Protein AF-0000000083251719 (afdb_homodimer)

Foldseek 3Di:
DQAFQDPDPLVVQLVVLVVPPDDPVLSVLSNLLSVLSVVCRVVVDDDPSSLVSLLVQLPDPDPVSLQVSLLVLLSCLVRDVVSLVSLVVQCPDPDVSSVLSSLVSCLSPHDPVRNVVSLLVQCPPPDLSSVLSSLVSCQSVLPPVCLVVLVVSLVPDDDVSSNVSSCVSNVCRPVPDPD/DQAFQDPDPLVVQLVVLVVPPDDPVLSVLSNLLSVLSVVCRVVVDDDPSSLVSLLVQLPDPDPVSLQVSLLVLLSCLVRDVVSLVSLVVQCPDPDVSSVLSSLVSCLSPHDPVRNVVSLLVQCPPPDLSSVLSSLVSCQSVLPPVCLVVLVVSLVPDDDVSSNVSSCVSNVCRPVPDPD

Solvent-accessible surface area (backbone atoms only — not comparable to full-atom values): 19495 Å² total; per-residue (Å²): 130,78,49,12,42,67,87,69,57,63,67,60,53,48,52,52,42,60,72,73,38,81,53,65,71,60,34,50,45,52,48,48,39,52,53,27,52,53,49,27,31,74,64,64,48,85,50,71,78,54,45,44,45,38,58,55,30,40,64,54,90,48,64,70,51,27,52,52,29,27,41,52,43,16,58,39,28,70,77,30,69,70,42,45,47,50,55,67,50,38,63,64,42,92,46,60,66,32,27,36,45,54,54,58,25,47,72,49,57,34,38,77,84,47,52,64,56,51,41,59,58,33,59,72,43,91,43,62,68,37,28,26,40,37,27,51,48,35,48,60,65,63,41,68,85,48,50,67,56,50,58,58,48,54,76,73,56,79,54,64,68,36,46,50,34,41,48,52,31,63,74,49,59,74,68,85,59,86,128,130,80,48,13,43,70,89,70,57,64,67,60,55,49,51,51,42,61,72,74,37,80,52,65,70,59,34,50,46,52,50,48,40,53,51,27,52,53,49,28,32,73,65,65,48,85,50,69,78,54,46,43,44,38,59,55,31,41,65,54,91,46,64,71,52,28,51,53,28,25,41,51,42,17,59,41,28,72,78,31,69,70,41,45,48,49,54,68,50,38,62,65,43,91,45,61,66,33,26,35,45,54,55,59,25,46,71,50,58,34,38,75,82,48,51,63,55,52,40,60,59,33,59,72,44,90,44,62,68,37,28,25,42,36,29,50,50,36,49,60,67,61,41,68,85,48,49,65,54,49,58,57,47,54,76,72,56,79,53,63,68,37,45,51,33,42,47,52,29,64,76,48,59,75,70,85,58,86,129

pLDDT: mean 93.52, std 11.94, range [24.97, 98.81]

Sequence (358 aa):
MKKPIFMFSKDKEYASVDYMVTDPTQRELCYRMIDSIIEINAQNYLSDALLEPFITAMKTNYKYVVDVAGGRLAQLTYHYPEAKQVFFNLIHDSNSKVRFNILTALIDKPHEDVIPCLLKAALKDKSVKVRSKVADITFRLSRADMIPILEDHLKTENNPKVVESIRFTIENFGRFTYEMKKPIFMFSKDKEYASVDYMVTDPTQRELCYRMIDSIIEINAQNYLSDALLEPFITAMKTNYKYVVDVAGGRLAQLTYHYPEAKQVFFNLIHDSNSKVRFNILTALIDKPHEDVIPCLLKAALKDKSVKVRSKVADITFRLSRADMIPILEDHLKTENNPKVVESIRFTIENFGRFTYE

Organism: NCBI:txid582686

Secondary structure (DSSP, 8-state):
----S----HHHHHHHHHHH--SHHHHHHHHHHHHHHHHHHHHT---HHHHHHHHHHTTSS-HHHHHHHHHHHHHHTTT-HHHHHHHHHHTT-S-HHHHHHHHHGGGG---TTTHHHHHHHHTT-S-HHHHHHHHHHHHHTT-GGGHHHHHHHHTT---HHHHHHHHHHHHHTTTT---/----S----HHHHHHHHHHH--SHHHHHHHHHHHHHHHHHHHHT---HHHHHHHHHHTTSS-HHHHHHHHHHHHHHTTT-HHHHHHHHHHTT-S-HHHHHHHHHGGGG---TTTHHHHHHHHTT-S-HHHHHHHHHHHHHTT-GGGHHHHHHHHTT---HHHHHHHHHHHHHTTTT---

Structure (mmCIF, N/CA/C/O backbone):
data_AF-0000000083251719-model_v1
#
loop_
_entity.id
_entity.type
_entity.pdbx_description
1 polymer 'HEAT repeat protein'
#
loop_
_atom_site.group_PDB
_atom_site.id
_atom_site.type_symbol
_atom_site.label_atom_id
_atom_site.label_alt_id
_atom_site.label_comp_id
_atom_site.label_asym_id
_atom_site.label_entity_id
_atom_site.label_seq_id
_atom_site.pdbx_PDB_ins_code
_atom_site.Cartn_x
_atom_site.Cartn_y
_atom_site.Cartn_z
_atom_site.occupancy
_atom_site.B_iso_or_equiv
_atom_site.auth_seq_id
_atom_site.auth_comp_id
_atom_site.auth_asym_id
_atom_site.auth_atom_id
_atom_site.pdbx_PDB_model_num
ATOM 1 N N . MET A 1 1 ? -6.57 22.391 18.844 1 24.97 1 MET A N 1
ATOM 2 C CA . MET A 1 1 ? -7.164 22.625 17.531 1 24.97 1 MET A CA 1
ATOM 3 C C . MET A 1 1 ? -6.711 21.562 16.531 1 24.97 1 MET A C 1
ATOM 5 O O . MET A 1 1 ? -5.512 21.344 16.344 1 24.97 1 MET A O 1
ATOM 9 N N . LYS A 1 2 ? -7.5 20.609 16.312 1 32.97 2 LYS A N 1
ATOM 10 C CA . LYS A 1 2 ? -7.258 19.328 15.664 1 32.97 2 LYS A CA 1
ATOM 11 C C . LYS A 1 2 ? -6.812 19.516 14.219 1 32.97 2 LYS A C 1
ATOM 13 O O . LYS A 1 2 ? -7.52 20.141 13.422 1 32.97 2 LYS A O 1
ATOM 18 N N . LYS A 1 3 ? -5.461 19.672 13.867 1 36.34 3 LYS A N 1
ATOM 19 C CA . LYS A 1 3 ? -4.609 20.062 12.742 1 36.34 3 LYS A CA 1
ATOM 20 C C . LYS A 1 3 ? -4.926 19.219 11.508 1 36.34 3 LYS A C 1
ATOM 22 O O . LYS A 1 3 ? -5.195 18.031 11.609 1 36.34 3 LYS A O 1
ATOM 27 N N . PRO A 1 4 ? -5.062 19.734 10.266 1 40.66 4 PRO A N 1
ATOM 28 C CA . PRO A 1 4 ? -5.758 19.172 9.109 1 40.66 4 PRO A CA 1
ATOM 29 C C . PRO A 1 4 ? -5.098 17.891 8.586 1 40.66 4 PRO A C 1
ATOM 31 O O . PRO A 1 4 ? -3.867 17.781 8.594 1 40.66 4 PRO A O 1
ATOM 34 N N . ILE A 1 5 ? -5.617 16.734 8.523 1 42.66 5 ILE A N 1
ATOM 35 C CA . ILE A 1 5 ? -5.242 15.398 8.078 1 42.66 5 ILE A CA 1
ATOM 36 C C . ILE A 1 5 ? -4.562 15.477 6.715 1 42.66 5 ILE A C 1
ATOM 38 O O . ILE A 1 5 ? -3.506 14.875 6.504 1 42.66 5 ILE A O 1
ATOM 42 N N . PHE A 1 6 ? -5.379 15.797 5.527 1 49.81 6 PHE A N 1
ATOM 43 C CA . PHE A 1 6 ? -5.055 15.734 4.109 1 49.81 6 PHE A CA 1
ATOM 44 C C . PHE A 1 6 ? -5.172 17.109 3.465 1 49.81 6 PHE A C 1
ATOM 46 O O . PHE A 1 6 ? -6.113 17.859 3.74 1 49.81 6 PHE A O 1
ATOM 53 N N . MET A 1 7 ? -3.941 17.812 3.246 1 53.12 7 MET A N 1
ATOM 54 C CA . MET A 1 7 ? -4.156 19.016 2.441 1 53.12 7 MET A CA 1
ATOM 55 C C . MET A 1 7 ? -4.684 18.656 1.056 1 53.12 7 MET A C 1
ATOM 57 O O . MET A 1 7 ? -4.066 17.859 0.34 1 53.12 7 MET A O 1
ATOM 61 N N . PHE A 1 8 ? -6.031 18.688 1.011 1 62.22 8 PHE A N 1
ATOM 62 C CA . PHE A 1 8 ? -6.824 18.344 -0.167 1 62.22 8 PHE A CA 1
ATOM 63 C C . PHE A 1 8 ? -7.191 19.594 -0.953 1 62.22 8 PHE A C 1
ATOM 65 O O . PHE A 1 8 ? -7.719 20.562 -0.389 1 62.22 8 PHE A O 1
ATOM 72 N N . SER A 1 9 ? -6.309 19.844 -2.104 1 76.5 9 SER A N 1
ATOM 73 C CA . SER A 1 9 ? -6.891 20.828 -3.016 1 76.5 9 SER A CA 1
ATOM 74 C C . SER A 1 9 ? -8.133 20.266 -3.701 1 76.5 9 SER A C 1
ATOM 76 O O . SER A 1 9 ? -8.039 19.391 -4.551 1 76.5 9 SER A O 1
ATOM 78 N N . LYS A 1 10 ? -9.289 20.844 -3.307 1 88.44 10 LYS A N 1
ATOM 79 C CA . LYS A 1 10 ? -10.555 20.359 -3.855 1 88.44 10 LYS A CA 1
ATOM 80 C C . LYS A 1 10 ? -10.555 20.438 -5.379 1 88.44 10 LYS A C 1
ATOM 82 O O . LYS A 1 10 ? -10.93 19.469 -6.055 1 88.44 10 LYS A O 1
ATOM 87 N N . ASP A 1 11 ? -10.031 21.547 -5.871 1 89.88 11 ASP A N 1
ATOM 88 C CA . ASP A 1 11 ? -10.055 21.766 -7.312 1 89.88 11 ASP A CA 1
ATOM 89 C C . ASP A 1 11 ? -9.172 20.75 -8.039 1 89.88 11 ASP A C 1
ATOM 91 O O . ASP A 1 11 ? -9.57 20.219 -9.086 1 89.88 11 ASP A O 1
ATOM 95 N N . LYS A 1 12 ? -8.086 20.5 -7.473 1 84.25 12 LYS A N 1
ATOM 96 C CA . LYS A 1 12 ? -7.184 19.531 -8.102 1 84.25 12 LYS A CA 1
ATOM 97 C C . LYS A 1 12 ? -7.781 18.125 -8.078 1 84.25 12 LYS A C 1
ATOM 99 O O . LYS A 1 12 ? -7.684 17.391 -9.062 1 84.25 12 LYS A O 1
ATOM 104 N N . GLU A 1 13 ? -8.375 17.75 -6.992 1 88.81 13 GLU A N 1
ATOM 105 C CA . GLU A 1 13 ? -8.977 16.422 -6.859 1 88.81 13 GLU A CA 1
ATOM 106 C C . GLU A 1 13 ? -10.164 16.266 -7.805 1 88.81 13 GLU A C 1
ATOM 108 O O . GLU A 1 13 ? -10.32 15.227 -8.445 1 88.81 13 GLU A O 1
ATOM 113 N N . TYR A 1 14 ? -10.938 17.328 -7.895 1 92.81 14 TYR A N 1
ATOM 114 C CA . TYR A 1 14 ? -12.07 17.281 -8.805 1 92.81 14 TYR A CA 1
ATOM 115 C C . TYR A 1 14 ? -11.609 17.141 -10.25 1 92.81 14 TYR A C 1
ATOM 117 O O . TYR A 1 14 ? -12.195 16.375 -11.023 1 92.81 14 TYR A O 1
ATOM 125 N N . ALA A 1 15 ? -10.594 17.875 -10.586 1 91.31 15 ALA A N 1
ATOM 126 C CA . ALA A 1 15 ? -10.062 17.812 -11.945 1 91.31 15 ALA A CA 1
ATOM 127 C C . ALA A 1 15 ? -9.602 16.406 -12.289 1 91.31 15 ALA A C 1
ATOM 129 O O . ALA A 1 15 ? -9.828 15.922 -13.398 1 91.31 15 ALA A O 1
ATOM 130 N N . SER A 1 16 ? -8.945 15.797 -11.328 1 89.06 16 SER A N 1
ATOM 131 C CA . SER A 1 16 ? -8.492 14.422 -11.531 1 89.06 16 SER A CA 1
ATOM 132 C C . SER A 1 16 ? -9.672 13.484 -11.758 1 89.06 16 SER A C 1
ATOM 134 O O . SER A 1 16 ? -9.633 12.633 -12.648 1 89.06 16 SER A O 1
ATOM 136 N N . VAL A 1 17 ? -10.695 13.648 -11.008 1 94.44 17 VAL A N 1
ATOM 137 C CA . VAL A 1 17 ? -11.883 12.812 -11.125 1 94.44 17 VAL A CA 1
ATOM 138 C C . VAL A 1 17 ? -12.547 13.039 -12.484 1 94.44 17 VAL A C 1
ATOM 140 O O . VAL A 1 17 ? -12.938 12.078 -13.156 1 94.44 17 VAL A O 1
ATOM 143 N N . ASP A 1 18 ? -12.586 14.312 -12.891 1 94.94 18 ASP A N 1
ATOM 144 C CA . ASP A 1 18 ? -13.172 14.633 -14.195 1 94.94 18 ASP A CA 1
ATOM 145 C C . ASP A 1 18 ? -12.43 13.93 -15.32 1 94.94 18 ASP A C 1
ATOM 147 O O . ASP A 1 18 ? -13.039 13.516 -16.312 1 94.94 18 ASP A O 1
ATOM 151 N N . TYR A 1 19 ? -11.227 13.828 -15.109 1 92.75 19 TYR A N 1
ATOM 152 C CA . TYR A 1 19 ? -10.383 13.211 -16.125 1 92.75 19 TYR A CA 1
ATOM 153 C C . TYR A 1 19 ? -10.547 11.695 -16.125 1 92.75 19 TYR A C 1
ATOM 155 O O . TYR A 1 19 ? -10.664 11.078 -17.188 1 92.75 19 TYR A O 1
ATOM 163 N N . MET A 1 20 ? -10.672 11.07 -14.953 1 92.94 20 MET A N 1
ATOM 164 C CA . MET A 1 20 ? -10.57 9.617 -14.82 1 92.94 20 MET A CA 1
ATOM 165 C C . MET A 1 20 ? -11.945 8.969 -14.922 1 92.94 20 MET A C 1
ATOM 167 O O . MET A 1 20 ? -12.055 7.805 -15.312 1 92.94 20 MET A O 1
ATOM 171 N N . VAL A 1 21 ? -12.953 9.695 -14.5 1 96.25 21 VAL A N 1
ATOM 172 C CA . VAL A 1 21 ? -14.266 9.07 -14.352 1 96.25 21 VAL A CA 1
ATOM 173 C C . VAL A 1 21 ? -15.242 9.672 -15.352 1 96.25 21 VAL A C 1
ATOM 175 O O . VAL A 1 21 ? -15.648 10.828 -15.219 1 96.25 21 VAL A O 1
ATOM 178 N N . THR A 1 22 ? -15.695 8.875 -16.281 1 95.62 22 THR A N 1
ATOM 179 C CA . THR A 1 22 ? -16.562 9.367 -17.344 1 95.62 22 THR A CA 1
ATOM 180 C C . THR A 1 22 ? -18.031 9.156 -16.984 1 95.62 22 THR A C 1
ATOM 182 O O . THR A 1 22 ? -18.891 9.922 -17.422 1 95.62 22 THR A O 1
ATOM 185 N N . ASP A 1 23 ? -18.359 8.133 -16.219 1 97.38 23 ASP A N 1
ATOM 186 C CA . ASP A 1 23 ? -19.734 7.891 -15.773 1 97.38 23 ASP A CA 1
ATOM 187 C C . ASP A 1 23 ? -20.203 8.969 -14.789 1 97.38 23 ASP A C 1
ATOM 189 O O . ASP A 1 23 ? -19.562 9.18 -13.75 1 97.38 23 ASP A O 1
ATOM 193 N N . PRO A 1 24 ? -21.234 9.672 -15.141 1 97 24 PRO A N 1
ATOM 194 C CA . PRO A 1 24 ? -21.641 10.82 -14.32 1 97 24 PRO A CA 1
ATOM 195 C C . PRO A 1 24 ? -22.031 10.43 -12.898 1 97 24 PRO A C 1
ATOM 197 O O . PRO A 1 24 ? -21.781 11.18 -11.953 1 97 24 PRO A O 1
ATOM 200 N N . THR A 1 25 ? -22.672 9.297 -12.773 1 98 25 THR A N 1
ATOM 201 C CA . THR A 1 25 ? -23.062 8.836 -11.445 1 98 25 THR A CA 1
ATOM 202 C C . THR A 1 25 ? -21.828 8.547 -10.586 1 98 25 THR A C 1
ATOM 204 O O . THR A 1 25 ? -21.766 8.945 -9.422 1 98 25 THR A O 1
ATOM 207 N N . GLN A 1 26 ? -20.875 7.871 -11.164 1 98.12 26 GLN A N 1
ATOM 208 C CA . GLN A 1 26 ? -19.641 7.555 -10.453 1 98.12 26 GLN A CA 1
ATOM 209 C C . GLN A 1 26 ? -18.828 8.82 -10.172 1 98.12 26 GLN A C 1
ATOM 211 O O . GLN A 1 26 ? -18.188 8.93 -9.117 1 98.12 26 GLN A O 1
ATOM 216 N N . ARG A 1 27 ? -18.875 9.703 -11.086 1 97.81 27 ARG A N 1
ATOM 217 C CA . ARG A 1 27 ? -18.188 10.969 -10.891 1 97.81 27 ARG A CA 1
ATOM 218 C C . ARG A 1 27 ? -18.734 11.734 -9.695 1 97.81 27 ARG A C 1
ATOM 220 O O . ARG A 1 27 ? -17.984 12.227 -8.859 1 97.81 27 ARG A O 1
ATOM 227 N N . GLU A 1 28 ? -19.984 11.797 -9.664 1 98.19 28 GLU A N 1
ATOM 228 C CA . GLU A 1 28 ? -20.641 12.469 -8.531 1 98.19 28 GLU A CA 1
ATOM 229 C C . GLU A 1 28 ? -20.266 11.789 -7.211 1 98.19 28 GLU A C 1
ATOM 231 O O . GLU A 1 28 ? -20.031 12.469 -6.207 1 98.19 28 GLU A O 1
ATOM 236 N N . LEU A 1 29 ? -20.266 10.5 -7.242 1 98.44 29 LEU A N 1
ATOM 237 C CA . LEU A 1 29 ? -19.891 9.758 -6.051 1 98.44 29 LEU A CA 1
ATOM 238 C C . LEU A 1 29 ? -18.469 10.109 -5.621 1 98.44 29 LEU A C 1
ATOM 240 O O . LEU A 1 29 ? -18.203 10.305 -4.434 1 98.44 29 LEU A O 1
ATOM 244 N N . CYS A 1 30 ? -17.578 10.258 -6.535 1 98.06 30 CYS A N 1
ATOM 245 C CA . CYS A 1 30 ? -16.219 10.656 -6.234 1 98.06 30 CYS A CA 1
ATOM 246 C C . CYS A 1 30 ? -16.172 12.062 -5.641 1 98.06 30 CYS A C 1
ATOM 248 O O . CYS A 1 30 ? -15.43 12.312 -4.688 1 98.06 30 CYS A O 1
ATOM 250 N N . TYR A 1 31 ? -17.016 12.906 -6.184 1 97.44 31 TYR A N 1
ATOM 251 C CA . TYR A 1 31 ? -17.078 14.25 -5.629 1 97.44 31 TYR A CA 1
ATOM 252 C C . TYR A 1 31 ? -17.547 14.219 -4.176 1 97.44 31 TYR A C 1
ATOM 254 O O . TYR A 1 31 ? -16.969 14.906 -3.32 1 97.44 31 TYR A O 1
ATOM 262 N N . ARG A 1 32 ? -18.484 13.438 -3.943 1 98 32 ARG A N 1
ATOM 263 C CA . ARG A 1 32 ? -19.016 13.336 -2.584 1 98 32 ARG A CA 1
ATOM 264 C C . ARG A 1 32 ? -17.938 12.82 -1.627 1 98 32 ARG A C 1
ATOM 266 O O . ARG A 1 32 ? -17.859 13.258 -0.477 1 98 32 ARG A O 1
ATOM 273 N N . MET A 1 33 ? -17.141 11.898 -2.025 1 97.5 33 MET A N 1
ATOM 274 C CA . MET A 1 33 ? -16.047 11.398 -1.192 1 97.5 33 MET A CA 1
ATOM 275 C C . MET A 1 33 ? -15.031 12.5 -0.903 1 97.5 33 MET A C 1
ATOM 277 O O . MET A 1 33 ? -14.578 12.648 0.234 1 97.5 33 MET A O 1
ATOM 281 N N . ILE A 1 34 ? -14.695 13.266 -1.952 1 95.19 34 ILE A N 1
ATOM 282 C CA . ILE A 1 34 ? -13.742 14.359 -1.797 1 95.19 34 ILE A CA 1
ATOM 283 C C . ILE A 1 34 ? -14.289 15.383 -0.804 1 95.19 34 ILE A C 1
ATOM 285 O O . ILE A 1 34 ? -13.594 15.797 0.121 1 95.19 34 ILE A O 1
ATOM 289 N N . ASP A 1 35 ? -15.539 15.734 -0.984 1 96.12 35 ASP A N 1
ATOM 290 C CA . ASP A 1 35 ? -16.156 16.703 -0.087 1 96.12 35 ASP A CA 1
ATOM 291 C C . ASP A 1 35 ? -16.203 16.172 1.345 1 96.12 35 ASP A C 1
ATOM 293 O O . ASP A 1 35 ? -16.016 16.922 2.299 1 96.12 35 ASP A O 1
ATOM 297 N N . SER A 1 36 ? -16.5 14.906 1.448 1 95.75 36 SER A N 1
ATOM 298 C CA . SER A 1 36 ? -16.531 14.297 2.773 1 95.75 36 SER A CA 1
ATOM 299 C C . SER A 1 36 ? -15.172 14.414 3.459 1 95.75 36 SER A C 1
ATOM 301 O O . SER A 1 36 ? -15.094 14.766 4.637 1 95.75 36 SER A O 1
ATOM 303 N N . ILE A 1 37 ? -14.109 14.125 2.734 1 93.69 37 ILE A N 1
ATOM 304 C CA . ILE A 1 37 ? -12.766 14.188 3.312 1 93.69 37 ILE A CA 1
ATOM 305 C C . ILE A 1 37 ? -12.461 15.617 3.764 1 93.69 37 ILE A C 1
ATOM 307 O O . ILE A 1 37 ? -11.898 15.82 4.84 1 93.69 37 ILE A O 1
ATOM 311 N N . ILE A 1 38 ? -12.844 16.562 2.959 1 90.56 38 ILE A N 1
ATOM 312 C CA . ILE A 1 38 ? -12.609 17.969 3.285 1 90.56 38 ILE A CA 1
ATOM 313 C C . ILE A 1 38 ? -13.344 18.328 4.574 1 90.56 38 ILE A C 1
ATOM 315 O O . ILE A 1 38 ? -12.773 18.953 5.469 1 90.56 38 ILE A O 1
ATOM 319 N N . GLU A 1 39 ? -14.547 17.906 4.648 1 92.62 39 GLU A N 1
ATOM 320 C CA . GLU A 1 39 ? -15.352 18.203 5.836 1 92.62 39 GLU A CA 1
ATOM 321 C C . GLU A 1 39 ? -14.789 17.484 7.062 1 92.62 39 GLU A C 1
ATOM 323 O O . GLU A 1 39 ? -14.742 18.062 8.148 1 92.62 39 GLU A O 1
ATOM 328 N N . ILE A 1 40 ? -14.406 16.25 6.969 1 91.5 40 ILE A N 1
ATOM 329 C CA . ILE A 1 40 ? -13.82 15.484 8.062 1 91.5 40 ILE A CA 1
ATOM 330 C C . ILE A 1 40 ? -12.578 16.203 8.586 1 91.5 40 ILE A C 1
ATOM 332 O O . ILE A 1 40 ? -12.398 16.344 9.805 1 91.5 40 ILE A O 1
ATOM 336 N N . ASN A 1 41 ? -11.789 16.656 7.66 1 84.62 41 ASN A N 1
ATOM 337 C CA . ASN A 1 41 ? -10.57 17.375 8.039 1 84.62 41 ASN A CA 1
ATOM 338 C C . ASN A 1 41 ? -10.891 18.688 8.75 1 84.62 41 ASN A C 1
ATOM 340 O O . ASN A 1 41 ? -10.227 19.062 9.719 1 84.62 41 ASN A O 1
ATOM 344 N N . ALA A 1 42 ? -11.844 19.359 8.203 1 84.38 42 ALA A N 1
ATOM 345 C CA . ALA A 1 42 ? -12.219 20.656 8.758 1 84.38 42 ALA A CA 1
ATOM 346 C C . ALA A 1 42 ? -12.789 20.516 10.164 1 84.38 42 ALA A C 1
ATOM 348 O O . ALA A 1 42 ? -12.492 21.328 11.047 1 84.38 42 ALA A O 1
ATOM 349 N N . GLN A 1 43 ? -13.492 19.469 10.406 1 86.81 43 GLN A N 1
ATOM 350 C CA . GLN A 1 43 ? -14.219 19.344 11.664 1 86.81 43 GLN A CA 1
ATOM 351 C C . GLN A 1 43 ? -13.492 18.391 12.617 1 86.81 43 GLN A C 1
ATOM 353 O O . GLN A 1 43 ? -13.828 18.328 13.805 1 86.81 43 GLN A O 1
ATOM 358 N N . ASN A 1 44 ? -12.594 17.656 12.055 1 84.31 44 ASN A N 1
ATOM 359 C CA . ASN A 1 44 ? -11.914 16.625 12.828 1 84.31 44 ASN A CA 1
ATOM 360 C C . ASN A 1 44 ? -12.906 15.656 13.469 1 84.31 44 ASN A C 1
ATOM 362 O O . ASN A 1 44 ? -12.82 15.375 14.664 1 84.31 44 ASN A O 1
ATOM 366 N N . TYR A 1 45 ? -13.773 15.375 12.672 1 88.94 45 TYR A N 1
ATOM 367 C CA . TYR A 1 45 ? -14.844 14.484 13.094 1 88.94 45 TYR A CA 1
ATOM 368 C C . TYR A 1 45 ? -15.352 13.641 11.93 1 88.94 45 TYR A C 1
ATOM 370 O O . TYR A 1 45 ? -15.43 14.125 10.797 1 88.94 45 TYR A O 1
ATOM 378 N N . LEU A 1 46 ? -15.656 12.375 12.227 1 94.81 46 LEU A N 1
ATOM 379 C CA . LEU A 1 46 ? -16.172 11.469 11.211 1 94.81 46 LEU A CA 1
ATOM 380 C C . LEU A 1 46 ? -17.562 10.953 11.602 1 94.81 46 LEU A C 1
ATOM 382 O O . LEU A 1 46 ? -17.688 10.141 12.516 1 94.81 46 LEU A O 1
ATOM 386 N N . SER A 1 47 ? -18.547 11.461 10.938 1 96.12 47 SER A N 1
ATOM 387 C CA . SER A 1 47 ? -19.922 11.023 11.156 1 96.12 47 SER A CA 1
ATOM 388 C C . SER A 1 47 ? -20.328 9.945 10.156 1 96.12 47 SER A C 1
ATOM 390 O O . SER A 1 47 ? -19.625 9.727 9.164 1 96.12 47 SER A O 1
ATOM 392 N N . ASP A 1 48 ? -21.469 9.32 10.398 1 96.81 48 ASP A N 1
ATOM 393 C CA . ASP A 1 48 ? -22 8.32 9.477 1 96.81 48 ASP A CA 1
ATOM 394 C C . ASP A 1 48 ? -22.297 8.938 8.109 1 96.81 48 ASP A C 1
ATOM 396 O O . ASP A 1 48 ? -22.062 8.305 7.074 1 96.81 48 ASP A O 1
ATOM 400 N N . ALA A 1 49 ? -22.781 10.141 8.172 1 97.62 49 ALA A N 1
ATOM 401 C CA . ALA A 1 49 ? -23.125 10.82 6.926 1 97.62 49 ALA A CA 1
ATOM 402 C C . ALA A 1 49 ? -21.875 11.062 6.082 1 97.62 49 ALA A C 1
ATOM 404 O O . ALA A 1 49 ? -21.922 10.953 4.852 1 97.62 49 ALA A O 1
ATOM 405 N N . LEU A 1 50 ? -20.797 11.359 6.711 1 97.38 50 LEU A N 1
ATOM 406 C CA . LEU A 1 50 ? -19.547 11.625 6.012 1 97.38 50 LEU A CA 1
ATOM 407 C C . LEU A 1 50 ? -18.906 10.328 5.527 1 97.38 50 LEU A C 1
ATOM 409 O O . LEU A 1 50 ? -18.109 10.336 4.574 1 97.38 50 LEU A O 1
ATOM 413 N N . LEU A 1 51 ? -19.266 9.203 6.137 1 98.06 51 LEU A N 1
ATOM 414 C CA . LEU A 1 51 ? -18.719 7.898 5.789 1 98.06 51 LEU A CA 1
ATOM 415 C C . LEU A 1 51 ? -19.469 7.281 4.621 1 98.06 51 LEU A C 1
ATOM 417 O O . LEU A 1 51 ? -18.922 6.473 3.871 1 98.06 51 LEU A O 1
ATOM 421 N N . GLU A 1 52 ? -20.688 7.637 4.414 1 98.56 52 GLU A N 1
ATOM 422 C CA . GLU A 1 52 ? -21.641 6.988 3.514 1 98.56 52 GLU A CA 1
ATOM 423 C C . GLU A 1 52 ? -21.094 6.926 2.09 1 98.56 52 GLU A C 1
ATOM 425 O O . GLU A 1 52 ? -21.188 5.891 1.427 1 98.56 52 GLU A O 1
ATOM 430 N N . PRO A 1 53 ? -20.5 8.008 1.535 1 98.62 53 PRO A N 1
ATOM 431 C CA . PRO A 1 53 ? -20.047 7.922 0.15 1 98.62 53 PRO A CA 1
ATOM 432 C C . PRO A 1 53 ? -18.969 6.848 -0.047 1 98.62 53 PRO A C 1
ATOM 434 O O . PRO A 1 53 ? -18.906 6.227 -1.111 1 98.62 53 PRO A O 1
ATOM 437 N N . PHE A 1 54 ?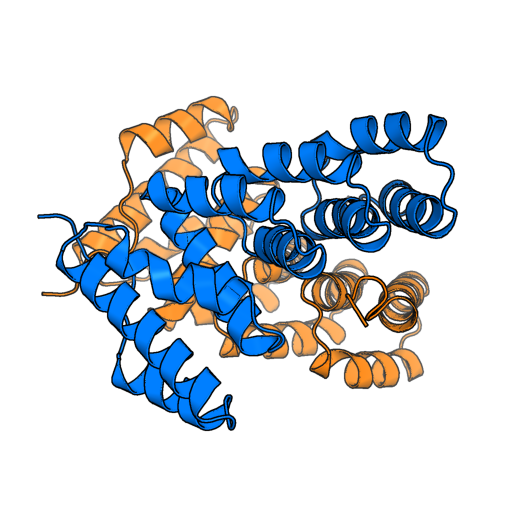 -18.188 6.621 0.921 1 98.69 54 PHE A N 1
ATOM 438 C CA . PHE A 1 54 ? -17.141 5.617 0.817 1 98.69 54 PHE A CA 1
ATOM 439 C C . PHE A 1 54 ? -17.719 4.211 0.823 1 98.69 54 PHE A C 1
ATOM 441 O O . PHE A 1 54 ? -17.281 3.342 0.067 1 98.69 54 PHE A O 1
ATOM 448 N N . ILE A 1 5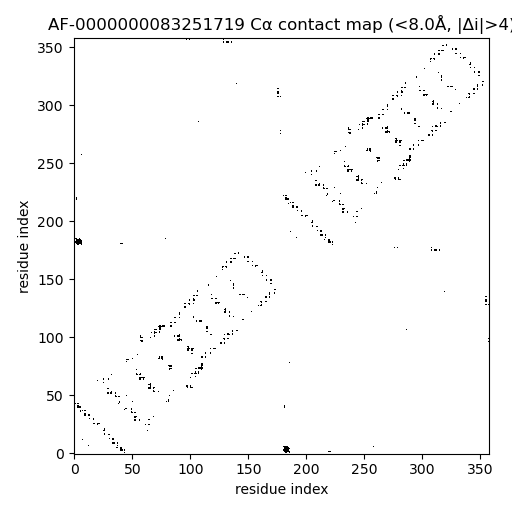5 ? -18.672 4.004 1.699 1 98.81 55 ILE A N 1
ATOM 449 C CA . ILE A 1 55 ? -19.344 2.711 1.781 1 98.81 55 ILE A CA 1
ATOM 450 C C . ILE A 1 55 ? -20.031 2.404 0.456 1 98.81 55 ILE A C 1
ATOM 452 O O . ILE A 1 55 ? -19.922 1.297 -0.073 1 98.81 55 ILE A O 1
ATOM 456 N N . THR A 1 56 ? -20.734 3.426 -0.086 1 98.81 56 THR A N 1
ATOM 457 C CA . THR A 1 56 ? -21.391 3.279 -1.375 1 98.81 56 THR A CA 1
ATOM 458 C C . THR A 1 56 ? -20.391 2.961 -2.475 1 98.81 56 THR A C 1
ATOM 460 O O . THR A 1 56 ? -20.625 2.082 -3.305 1 98.81 56 THR A O 1
ATOM 463 N N . ALA A 1 57 ? -19.297 3.648 -2.48 1 98.75 57 ALA A N 1
ATOM 464 C CA . ALA A 1 57 ? -18.266 3.467 -3.496 1 98.75 57 ALA A CA 1
ATOM 465 C C . ALA A 1 57 ? -17.703 2.049 -3.455 1 98.75 57 ALA A C 1
ATOM 467 O O . ALA A 1 57 ? -17.406 1.459 -4.5 1 98.75 57 ALA A O 1
ATOM 468 N N . MET A 1 58 ? -17.625 1.446 -2.254 1 98.62 58 MET A N 1
ATOM 469 C CA . MET A 1 58 ? -17.062 0.107 -2.098 1 98.62 58 MET A CA 1
ATOM 470 C C . MET A 1 58 ? -17.984 -0.945 -2.689 1 98.62 58 MET A C 1
ATOM 472 O O . MET A 1 58 ? -17.594 -2.096 -2.883 1 98.62 58 MET A O 1
ATOM 476 N N . LYS A 1 59 ? -19.156 -0.541 -3.016 1 98.38 59 LYS A N 1
ATOM 477 C CA . LYS A 1 59 ? -20.156 -1.493 -3.496 1 98.38 59 LYS A CA 1
ATOM 478 C C . LYS A 1 59 ? -20.391 -1.339 -4.996 1 98.38 59 LYS A C 1
ATOM 480 O O . LYS A 1 59 ? -21.219 -2.033 -5.578 1 98.38 59 LYS A O 1
ATOM 485 N N . THR A 1 60 ? -19.656 -0.382 -5.625 1 97.5 60 THR A N 1
ATOM 486 C CA . THR A 1 60 ? -19.797 -0.198 -7.066 1 97.5 60 THR A CA 1
ATOM 487 C C . THR A 1 60 ? -19 -1.246 -7.828 1 97.5 60 THR A C 1
ATOM 489 O O . THR A 1 60 ? -18.25 -2.027 -7.223 1 97.5 60 THR A O 1
ATOM 492 N N . ASN A 1 61 ? -19.141 -1.229 -9.141 1 95.12 61 ASN A N 1
ATOM 493 C CA . ASN A 1 61 ? -18.359 -2.113 -10.008 1 95.12 61 ASN A CA 1
ATOM 494 C C . ASN A 1 61 ? -17.25 -1.358 -10.734 1 95.12 61 ASN A C 1
ATOM 496 O O . ASN A 1 61 ? -16.641 -1.889 -11.656 1 95.12 61 ASN A O 1
ATOM 500 N N . TYR A 1 62 ? -17.062 -0.128 -10.344 1 95.5 62 TYR A N 1
ATOM 501 C CA . TYR A 1 62 ? -16.047 0.693 -10.992 1 95.5 62 TYR A CA 1
ATOM 502 C C . TYR A 1 62 ? -14.742 0.67 -10.195 1 95.5 62 TYR A C 1
ATOM 504 O O . TYR A 1 62 ? -14.633 1.311 -9.148 1 95.5 62 TYR A O 1
ATOM 512 N N . LYS A 1 63 ? -13.797 0.029 -10.836 1 94 63 LYS A N 1
ATOM 513 C CA . LYS A 1 63 ? -12.539 -0.263 -10.156 1 94 63 LYS A CA 1
ATOM 514 C C . LYS A 1 63 ? -11.898 1.012 -9.617 1 94 63 LYS A C 1
ATOM 516 O O . LYS A 1 63 ? -11.453 1.049 -8.469 1 94 63 LYS A O 1
ATOM 521 N N . TYR A 1 64 ? -11.82 2.035 -10.391 1 94.44 64 TYR A N 1
ATOM 522 C CA . TYR A 1 64 ? -11.188 3.277 -9.961 1 94.44 64 TYR A CA 1
ATOM 523 C C . TYR A 1 64 ? -11.867 3.844 -8.727 1 94.44 64 TYR A C 1
ATOM 525 O O . TYR A 1 64 ? -11.203 4.27 -7.781 1 94.44 64 TYR A O 1
ATOM 533 N N . VAL A 1 65 ? -13.188 3.818 -8.734 1 97.12 65 VAL A N 1
ATOM 534 C CA . VAL A 1 65 ? -13.969 4.379 -7.645 1 97.12 65 VAL A CA 1
ATOM 535 C C . VAL A 1 65 ? -13.75 3.559 -6.375 1 97.12 65 VAL A C 1
ATOM 537 O O . VAL A 1 65 ? -13.555 4.117 -5.293 1 97.12 65 VAL A O 1
ATOM 540 N N . VAL A 1 66 ? -13.711 2.271 -6.543 1 97.56 66 VAL A N 1
ATOM 541 C CA . VAL A 1 66 ? -13.461 1.375 -5.418 1 97.56 66 VAL A CA 1
ATOM 542 C C . VAL A 1 66 ? -12.07 1.626 -4.852 1 97.56 66 VAL A C 1
ATOM 544 O O . VAL A 1 66 ? -11.898 1.718 -3.633 1 97.56 66 VAL A O 1
ATOM 547 N N . ASP A 1 67 ? -11.047 1.795 -5.715 1 95.81 67 ASP A N 1
ATOM 548 C CA . ASP A 1 67 ? -9.664 2.012 -5.301 1 95.81 67 ASP A CA 1
ATOM 549 C C . ASP A 1 67 ? -9.523 3.311 -4.508 1 95.81 67 ASP A C 1
ATOM 551 O O . ASP A 1 67 ? -8.852 3.346 -3.477 1 95.81 67 ASP A O 1
ATOM 555 N N . VAL A 1 68 ? -10.172 4.312 -5.004 1 94.94 68 VAL A N 1
ATOM 556 C CA . VAL A 1 68 ? -10.117 5.605 -4.324 1 94.94 68 VAL A CA 1
ATOM 557 C C . VAL A 1 68 ? -10.773 5.492 -2.947 1 94.94 68 VAL A C 1
ATOM 559 O O . VAL A 1 68 ? -10.203 5.938 -1.947 1 94.94 68 VAL A O 1
ATOM 562 N N . ALA A 1 69 ? -11.906 4.895 -2.926 1 97.75 69 ALA A N 1
ATOM 563 C CA . ALA A 1 69 ? -12.625 4.738 -1.665 1 97.75 69 ALA A CA 1
ATOM 564 C C . ALA A 1 69 ? -11.812 3.922 -0.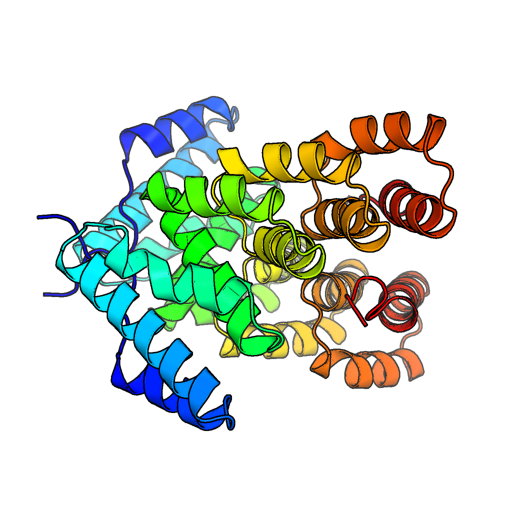666 1 97.75 69 ALA A C 1
ATOM 566 O O . ALA A 1 69 ? -11.672 4.309 0.497 1 97.75 69 ALA A O 1
ATOM 567 N N . GLY A 1 70 ? -11.258 2.824 -1.116 1 97.69 70 GLY A N 1
ATOM 568 C CA . GLY A 1 70 ? -10.461 1.973 -0.25 1 97.69 70 GLY A CA 1
ATOM 569 C C . GLY A 1 70 ? -9.266 2.689 0.352 1 97.69 70 GLY A C 1
ATOM 570 O O . GLY A 1 70 ? -9 2.572 1.551 1 97.69 70 GLY A O 1
ATOM 571 N N . GLY A 1 71 ? -8.547 3.393 -0.499 1 95.38 71 GLY A N 1
ATOM 572 C CA . GLY A 1 71 ? -7.395 4.145 -0.022 1 95.38 71 GLY A CA 1
ATOM 573 C C . GLY A 1 71 ? -7.754 5.18 1.031 1 95.38 71 GLY A C 1
ATOM 574 O O . GLY A 1 71 ? -7.074 5.293 2.051 1 95.38 71 GLY A O 1
ATOM 575 N N . ARG A 1 72 ? -8.789 5.887 0.775 1 94.06 72 ARG A N 1
ATOM 576 C CA . ARG A 1 72 ? -9.203 6.918 1.718 1 94.06 72 ARG A CA 1
ATOM 577 C C . ARG A 1 72 ? -9.695 6.301 3.023 1 94.06 72 ARG A C 1
ATOM 579 O O . ARG A 1 72 ? -9.367 6.785 4.109 1 94.06 72 ARG A O 1
ATOM 586 N N . LEU A 1 73 ? -10.469 5.238 2.932 1 96.81 73 LEU A N 1
ATOM 587 C CA . LEU A 1 73 ? -10.93 4.551 4.133 1 96.81 73 LEU A CA 1
ATOM 588 C C . LEU A 1 73 ? -9.75 4.059 4.965 1 96.81 73 LEU A C 1
ATOM 590 O O . LEU A 1 73 ? -9.75 4.199 6.191 1 96.81 73 LEU A O 1
ATOM 594 N N . ALA A 1 74 ? -8.805 3.471 4.273 1 95.75 74 ALA A N 1
ATOM 595 C CA . ALA A 1 74 ? -7.625 2.977 4.977 1 95.75 74 ALA A CA 1
ATOM 596 C C . ALA A 1 74 ? -6.949 4.098 5.766 1 95.75 74 ALA A C 1
ATOM 598 O O . ALA A 1 74 ? -6.594 3.916 6.93 1 95.75 74 ALA A O 1
ATOM 5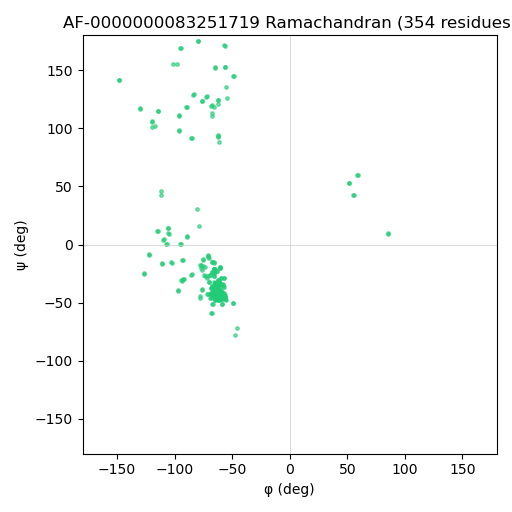99 N N . GLN A 1 75 ? -6.789 5.199 5.152 1 90.69 75 GLN A N 1
ATOM 600 C CA . GLN A 1 75 ? -6.168 6.344 5.805 1 90.69 75 GLN A CA 1
ATOM 601 C C . GLN A 1 75 ? -6.969 6.777 7.031 1 90.69 75 GLN A C 1
ATOM 603 O O . GLN A 1 75 ? -6.391 7.082 8.078 1 90.69 75 GLN A O 1
ATOM 608 N N . LEU A 1 76 ? -8.203 6.797 6.949 1 92.75 76 LEU A N 1
ATOM 609 C CA . LEU A 1 76 ? -9.07 7.266 8.023 1 92.75 76 LEU A CA 1
ATOM 610 C C . LEU A 1 76 ? -9.008 6.336 9.227 1 92.75 76 LEU A C 1
ATOM 612 O O . LEU A 1 76 ? -9.281 6.75 10.359 1 92.75 76 LEU A O 1
ATOM 616 N N . THR A 1 77 ? -8.633 5.082 9.055 1 94.31 77 THR A N 1
ATOM 617 C CA . THR A 1 77 ? -8.625 4.113 10.148 1 94.31 77 THR A CA 1
ATOM 618 C C . THR A 1 77 ? -7.59 4.492 11.203 1 94.31 77 THR A C 1
ATOM 620 O O . THR A 1 77 ? -7.645 4.008 12.336 1 94.31 77 THR A O 1
ATOM 623 N N . TYR A 1 78 ? -6.641 5.27 10.82 1 86.38 78 TYR A N 1
ATOM 624 C CA . TYR A 1 78 ? -5.59 5.645 11.766 1 86.38 78 TYR A CA 1
ATOM 625 C C . TYR A 1 78 ? -6.094 6.676 12.766 1 86.38 78 TYR A C 1
ATOM 627 O O . TYR A 1 78 ? -5.488 6.875 13.82 1 86.38 78 TYR A O 1
ATOM 635 N N . HIS A 1 79 ? -7.277 7.242 12.445 1 85.19 79 HIS A N 1
ATOM 636 C CA . HIS A 1 79 ? -7.719 8.359 13.281 1 85.19 79 HIS A CA 1
ATOM 637 C C . HIS A 1 79 ? -9.125 8.117 13.812 1 85.19 79 HIS A C 1
ATOM 639 O O . HIS A 1 79 ? -9.508 8.688 14.844 1 85.19 79 HIS A O 1
ATOM 645 N N . TYR A 1 80 ? -9.781 7.348 13.078 1 91.44 80 TYR A N 1
ATOM 646 C CA . TYR A 1 80 ? -11.195 7.215 13.414 1 91.44 80 TYR A CA 1
ATOM 647 C C . TYR A 1 80 ? -11.602 5.75 13.516 1 91.44 80 TYR A C 1
ATOM 649 O O . TYR A 1 80 ? -11.586 5.023 12.523 1 91.44 80 TYR A O 1
ATOM 657 N N . PRO A 1 81 ? -12.016 5.34 14.68 1 94.06 81 PRO A N 1
ATOM 658 C CA . PRO A 1 81 ? -12.477 3.957 14.82 1 94.06 81 PRO A CA 1
ATOM 659 C C . PRO A 1 81 ? -13.656 3.631 13.906 1 94.06 81 PRO A C 1
ATOM 661 O O . PRO A 1 81 ? -13.82 2.48 13.492 1 94.06 81 PRO A O 1
ATOM 664 N N . GLU A 1 82 ? -14.469 4.652 13.594 1 96.19 82 GLU A N 1
ATOM 665 C CA . GLU A 1 82 ? -15.617 4.473 12.711 1 96.19 82 GLU A CA 1
ATOM 666 C C . GLU A 1 82 ? -15.188 3.922 11.352 1 96.19 82 GLU A C 1
ATOM 668 O O . GLU A 1 82 ? -15.898 3.125 10.742 1 96.19 82 GLU A O 1
ATOM 673 N N . ALA A 1 83 ? -14.047 4.375 10.914 1 96.81 83 ALA A N 1
ATOM 674 C CA . ALA A 1 83 ? -13.539 3.9 9.625 1 96.81 83 ALA A CA 1
ATOM 675 C C . ALA A 1 83 ? -13.141 2.43 9.703 1 96.81 83 ALA A C 1
ATOM 677 O O . ALA A 1 83 ? -13.32 1.681 8.742 1 96.81 83 ALA A O 1
ATOM 678 N N . LYS A 1 84 ? -12.57 2.002 10.836 1 97.75 84 LYS A N 1
ATOM 679 C CA . LYS A 1 84 ? -12.258 0.589 11.031 1 97.75 84 LYS A CA 1
ATOM 680 C C . LYS A 1 84 ? -13.516 -0.271 10.945 1 97.75 84 LYS A C 1
ATOM 682 O O . LYS A 1 84 ? -13.492 -1.346 10.344 1 97.75 84 LYS A O 1
ATOM 687 N N . GLN A 1 85 ? -14.57 0.241 11.539 1 98.06 85 GLN A N 1
ATOM 688 C CA . GLN A 1 85 ? -15.836 -0.494 11.562 1 98.06 85 GLN A CA 1
ATOM 689 C C . GLN A 1 85 ? -16.344 -0.751 10.148 1 98.06 85 GLN A C 1
ATOM 691 O O . GLN A 1 85 ? -16.984 -1.771 9.898 1 98.06 85 GLN A O 1
ATOM 696 N N . VAL A 1 86 ? -16.078 0.166 9.227 1 98.38 86 VAL A N 1
ATOM 697 C CA . VAL A 1 86 ? -16.5 -0.033 7.84 1 98.38 86 VAL A CA 1
ATOM 698 C C . VAL A 1 86 ? -15.875 -1.311 7.289 1 98.38 86 VAL A C 1
ATOM 700 O O . VAL A 1 86 ? -16.562 -2.129 6.668 1 98.38 86 VAL A O 1
ATOM 703 N N . PHE A 1 87 ? -14.594 -1.519 7.547 1 98.69 87 PHE A N 1
ATOM 704 C CA . PHE A 1 87 ? -13.914 -2.732 7.102 1 98.69 87 PHE A CA 1
ATOM 705 C C . PHE A 1 87 ? -14.547 -3.967 7.73 1 98.69 87 PHE A C 1
ATOM 707 O O . PHE A 1 87 ? -14.875 -4.93 7.031 1 98.69 87 PHE A O 1
ATOM 714 N N . PHE A 1 88 ? -14.773 -3.906 9 1 98.56 88 PHE A N 1
ATOM 715 C CA . PHE A 1 88 ? -15.297 -5.051 9.727 1 98.56 88 PHE A CA 1
ATOM 716 C C . PHE A 1 88 ? -16.719 -5.379 9.273 1 98.56 88 PHE A C 1
ATOM 718 O O . PHE A 1 88 ? -17.109 -6.547 9.266 1 98.56 88 PHE A O 1
ATOM 725 N N . ASN A 1 89 ? -17.438 -4.34 8.906 1 98.31 89 ASN A N 1
ATOM 726 C CA . ASN A 1 89 ? -18.812 -4.562 8.461 1 98.31 89 ASN A CA 1
ATOM 727 C C . ASN A 1 89 ? -18.844 -5.098 7.031 1 98.31 89 ASN A C 1
ATOM 729 O O . ASN A 1 89 ? -19.547 -6.07 6.746 1 98.31 89 ASN A O 1
ATOM 733 N N . LEU A 1 90 ? -18.094 -4.535 6.133 1 98.62 90 LEU A N 1
ATOM 734 C CA . LEU A 1 90 ? -18.203 -4.84 4.711 1 98.62 90 LEU A CA 1
ATOM 735 C C . LEU A 1 90 ? -17.609 -6.211 4.398 1 98.62 90 LEU A C 1
ATOM 737 O O . LEU A 1 90 ? -17.938 -6.816 3.377 1 98.62 90 LEU A O 1
ATOM 741 N N . ILE A 1 91 ? -16.734 -6.773 5.297 1 98.69 91 ILE A N 1
ATOM 742 C CA . ILE A 1 91 ? -16.188 -8.102 5.078 1 98.69 91 ILE A CA 1
ATOM 743 C C . ILE A 1 91 ? -17.266 -9.156 5.27 1 98.69 91 ILE A C 1
ATOM 745 O O . ILE A 1 91 ? -17.094 -10.32 4.91 1 98.69 91 ILE A O 1
ATOM 749 N N . HIS A 1 92 ? -18.406 -8.711 5.781 1 98.19 92 HIS A N 1
ATOM 750 C CA . HIS A 1 92 ? -19.547 -9.602 5.969 1 98.19 92 HIS A CA 1
ATOM 751 C C . HIS A 1 92 ? -20.719 -9.211 5.07 1 98.19 92 HIS A C 1
ATOM 753 O O . HIS A 1 92 ? -21.844 -9.648 5.289 1 98.19 92 HIS A O 1
ATOM 759 N N . ASP A 1 93 ? -20.5 -8.367 4.152 1 98.5 93 ASP A N 1
ATOM 760 C CA . ASP A 1 93 ? -21.547 -7.988 3.211 1 98.5 93 ASP A CA 1
ATOM 761 C C . ASP A 1 93 ? -22.109 -9.211 2.492 1 98.5 93 ASP A C 1
ATOM 763 O O . ASP A 1 93 ? -21.391 -10.188 2.27 1 98.5 93 ASP A O 1
ATOM 767 N N . SER A 1 94 ? -23.344 -9.117 2.084 1 98.31 94 SER A N 1
ATOM 768 C CA . SER A 1 94 ? -23.969 -10.234 1.391 1 98.31 94 SER A CA 1
ATOM 769 C C . SER A 1 94 ? -23.359 -10.438 0.007 1 98.31 94 SER A C 1
ATOM 771 O O . SER A 1 94 ? -23.422 -11.539 -0.544 1 98.31 94 SER A O 1
ATOM 773 N N . ASN A 1 95 ? -22.812 -9.43 -0.612 1 98.38 95 ASN A N 1
ATOM 774 C CA . ASN A 1 95 ? -22.219 -9.477 -1.946 1 98.38 95 ASN A CA 1
ATOM 775 C C . ASN A 1 95 ? -20.734 -9.828 -1.893 1 98.38 95 ASN A C 1
ATOM 777 O O . ASN A 1 95 ? -19.938 -9.094 -1.31 1 98.38 95 ASN A O 1
ATOM 781 N N . SER A 1 96 ? -20.391 -10.93 -2.498 1 98.38 96 SER A N 1
ATOM 782 C CA . SER A 1 96 ? -19.016 -11.391 -2.451 1 98.38 96 SER A CA 1
ATOM 783 C C . SER A 1 96 ? -18.078 -10.391 -3.115 1 98.38 96 SER A C 1
ATOM 785 O O . SER A 1 96 ? -16.906 -10.289 -2.748 1 98.38 96 SER A O 1
ATOM 787 N N . LYS A 1 97 ? -18.578 -9.672 -4.113 1 98.38 97 LYS A N 1
ATOM 788 C CA . LYS A 1 97 ? -17.75 -8.664 -4.758 1 98.38 97 LYS A CA 1
ATOM 789 C C . LYS A 1 97 ? -17.359 -7.559 -3.779 1 98.38 97 LYS A C 1
ATOM 791 O O . LYS A 1 97 ? -16.25 -7.039 -3.83 1 98.38 97 LYS A O 1
ATOM 796 N N . VAL A 1 98 ? -18.297 -7.207 -2.91 1 98.69 98 VAL A N 1
ATOM 797 C CA . VAL A 1 98 ? -18.016 -6.199 -1.893 1 98.69 98 VAL A CA 1
ATOM 798 C C . VAL A 1 98 ? -16.984 -6.734 -0.909 1 98.69 98 VAL A C 1
ATOM 800 O O . VAL A 1 98 ? -16.047 -6.027 -0.542 1 98.69 98 VAL A O 1
ATOM 803 N N . ARG A 1 99 ? -17.078 -8.016 -0.489 1 98.75 99 ARG A N 1
ATOM 804 C CA . ARG A 1 99 ? -16.094 -8.633 0.4 1 98.75 99 ARG A CA 1
ATOM 805 C C . ARG A 1 99 ? -14.727 -8.703 -0.263 1 98.75 99 ARG A C 1
ATOM 807 O O . ARG A 1 99 ? -13.711 -8.445 0.377 1 98.75 99 ARG A O 1
ATOM 814 N N . PHE A 1 100 ? -14.766 -8.977 -1.559 1 98.75 100 PHE A N 1
ATOM 815 C CA . PHE A 1 100 ? -13.539 -8.984 -2.346 1 98.75 100 PHE A CA 1
ATOM 816 C C . PHE A 1 100 ? -12.914 -7.594 -2.393 1 98.75 100 PHE A C 1
ATOM 818 O O . PHE A 1 100 ? -11.711 -7.438 -2.182 1 98.75 100 PHE A O 1
ATOM 825 N N . ASN A 1 101 ? -13.719 -6.578 -2.613 1 98.5 101 ASN A N 1
ATOM 826 C CA . ASN A 1 101 ? -13.258 -5.195 -2.701 1 98.5 101 ASN A CA 1
ATOM 827 C C . ASN A 1 101 ? -12.633 -4.73 -1.392 1 98.5 101 ASN A C 1
ATOM 829 O O . ASN A 1 101 ? -11.602 -4.055 -1.398 1 98.5 101 ASN A O 1
ATOM 833 N N . ILE A 1 102 ? -13.258 -5.086 -0.328 1 98.62 102 ILE A N 1
ATOM 834 C CA . ILE A 1 102 ? -12.758 -4.605 0.956 1 98.62 102 ILE A CA 1
ATOM 835 C C . ILE A 1 102 ? -11.438 -5.289 1.284 1 98.62 102 ILE A C 1
ATOM 837 O O . ILE A 1 102 ? -10.547 -4.68 1.893 1 98.62 102 ILE A O 1
ATOM 841 N N . LEU A 1 103 ? -11.227 -6.551 0.869 1 98.69 103 LEU A N 1
ATOM 842 C CA . LEU A 1 103 ? -9.938 -7.211 1.009 1 98.69 103 LEU A CA 1
ATOM 843 C C . LEU A 1 103 ? -8.883 -6.527 0.147 1 98.69 103 LEU A C 1
ATOM 845 O O . LEU A 1 103 ? -7.746 -6.324 0.589 1 98.69 103 LEU A O 1
ATOM 849 N N . THR A 1 104 ? -9.305 -6.223 -1.054 1 97.94 104 THR A N 1
ATOM 850 C CA . THR A 1 104 ? -8.383 -5.535 -1.954 1 97.94 104 THR A CA 1
ATOM 851 C C . THR A 1 104 ? -7.906 -4.223 -1.342 1 97.94 104 THR A C 1
ATOM 853 O O . THR A 1 104 ? -6.738 -3.855 -1.48 1 97.94 104 THR A O 1
ATOM 856 N N . ALA A 1 105 ? -8.742 -3.553 -0.598 1 98.06 105 ALA A N 1
ATOM 857 C CA . ALA A 1 105 ? -8.43 -2.26 0.007 1 98.06 105 ALA A CA 1
ATOM 858 C C . ALA A 1 105 ? -7.359 -2.4 1.083 1 98.06 105 ALA A C 1
ATOM 860 O O . ALA A 1 105 ? -6.758 -1.409 1.502 1 98.06 105 ALA A O 1
ATOM 861 N N . LEU A 1 106 ? -7.082 -3.633 1.537 1 98.25 106 LEU A N 1
ATOM 862 C CA . LEU A 1 106 ? -6.043 -3.836 2.541 1 98.25 106 LEU A CA 1
ATOM 863 C C . LEU A 1 106 ? -4.668 -3.482 1.981 1 98.25 106 LEU A C 1
ATOM 865 O O . LEU A 1 106 ? -3.738 -3.197 2.74 1 98.25 106 LEU A O 1
ATOM 869 N N . ILE A 1 107 ? -4.562 -3.488 0.652 1 97 107 ILE A N 1
ATOM 870 C CA . ILE A 1 107 ? -3.297 -3.133 0.023 1 97 107 ILE A CA 1
ATOM 871 C C . ILE A 1 107 ? -2.918 -1.701 0.396 1 97 107 ILE A C 1
ATOM 873 O O . ILE A 1 107 ? -1.747 -1.322 0.324 1 97 107 ILE A O 1
ATOM 877 N N . ASP A 1 108 ? -3.922 -0.948 0.825 1 95.56 108 ASP A N 1
ATOM 878 C CA . ASP A 1 108 ? -3.691 0.443 1.204 1 95.56 108 ASP A CA 1
ATOM 879 C C . ASP A 1 108 ? -3.318 0.554 2.682 1 95.56 108 ASP A C 1
ATOM 881 O O . ASP A 1 108 ? -3.238 1.658 3.225 1 95.56 108 ASP A O 1
ATOM 885 N N . LYS A 1 109 ? -3.139 -0.504 3.295 1 94.81 109 LYS A N 1
ATOM 886 C CA . LYS A 1 109 ? -2.561 -0.642 4.629 1 94.81 109 LYS A CA 1
ATOM 887 C C . LYS A 1 109 ? -3.385 0.119 5.664 1 94.81 109 LYS A C 1
ATOM 889 O O . LYS A 1 109 ? -2.867 1.006 6.348 1 94.81 109 LYS A O 1
ATOM 894 N N . PRO A 1 110 ? -4.648 -0.193 5.855 1 96.06 110 PRO A N 1
ATOM 895 C CA . PRO A 1 110 ? -5.344 0.328 7.031 1 96.06 110 PRO A CA 1
ATOM 896 C C . PRO A 1 110 ? -4.652 -0.046 8.344 1 96.06 110 PRO A C 1
ATOM 898 O O . PRO A 1 110 ? -3.676 -0.802 8.336 1 96.06 110 PRO A O 1
ATOM 901 N N . HIS A 1 111 ? -5.133 0.537 9.391 1 92.5 111 HIS A N 1
ATOM 902 C CA . HIS A 1 111 ? -4.547 0.308 10.703 1 92.5 111 HIS A CA 1
ATOM 903 C C . HIS A 1 111 ? -4.363 -1.182 10.977 1 92.5 111 HIS A C 1
ATOM 905 O O . HIS A 1 111 ? -5.199 -1.997 10.578 1 92.5 111 HIS A O 1
ATOM 911 N N . GLU A 1 112 ? -3.336 -1.521 11.656 1 93.38 112 GLU A N 1
ATOM 912 C CA . GLU A 1 112 ? -2.908 -2.9 11.883 1 93.38 112 GLU A CA 1
ATOM 913 C C . GLU A 1 112 ? -3.977 -3.699 12.617 1 93.38 112 GLU A C 1
ATOM 915 O O . GLU A 1 112 ? -4.004 -4.93 12.539 1 93.38 112 GLU A O 1
ATOM 920 N N . ASP A 1 113 ? -4.91 -3.068 13.297 1 93.38 113 ASP A N 1
ATOM 921 C CA . ASP A 1 113 ? -6.031 -3.74 13.945 1 93.38 113 ASP A CA 1
ATOM 922 C C . ASP A 1 113 ? -6.945 -4.402 12.914 1 93.38 113 ASP A C 1
ATOM 924 O O . ASP A 1 113 ? -7.684 -5.336 13.242 1 93.38 113 ASP A O 1
ATOM 928 N N . VAL A 1 114 ? -6.875 -3.957 11.695 1 97.62 114 VAL A N 1
ATOM 929 C CA . VAL A 1 114 ? -7.863 -4.32 10.688 1 97.62 114 VAL A CA 1
ATOM 930 C C . VAL A 1 114 ? -7.336 -5.477 9.844 1 97.62 114 VAL A C 1
ATOM 932 O O . VAL A 1 114 ? -8.039 -6.461 9.609 1 97.62 114 VAL A O 1
ATOM 935 N N . ILE A 1 115 ? -6.117 -5.516 9.484 1 98 115 ILE A N 1
ATOM 936 C CA . ILE A 1 115 ? -5.566 -6.332 8.406 1 98 115 ILE A CA 1
ATOM 937 C C . ILE A 1 115 ? -5.645 -7.809 8.789 1 98 115 ILE A C 1
ATOM 939 O O . ILE A 1 115 ? -6.324 -8.594 8.117 1 98 115 ILE A O 1
ATOM 943 N N . PRO A 1 116 ? -5.039 -8.25 9.898 1 97.56 116 PRO A N 1
ATOM 944 C CA . PRO A 1 116 ? -5.09 -9.68 10.188 1 97.56 116 PRO A CA 1
ATOM 945 C C . PRO A 1 116 ? -6.508 -10.18 10.453 1 97.56 116 PRO A C 1
ATOM 947 O O . PRO A 1 116 ? -6.848 -11.312 10.102 1 97.56 116 PRO A O 1
ATOM 950 N N . CYS A 1 117 ? -7.301 -9.297 11.07 1 97.5 117 CYS A N 1
ATOM 951 C CA . CYS A 1 117 ? -8.68 -9.672 11.383 1 97.5 117 CYS A CA 1
ATOM 952 C C . CYS A 1 117 ? -9.461 -9.977 10.117 1 97.5 117 CYS A C 1
ATOM 954 O O . CYS A 1 117 ? -10.141 -11 10.031 1 97.5 117 CYS A O 1
ATOM 956 N N . LEU A 1 118 ? -9.344 -9.141 9.141 1 98.69 118 LEU A N 1
ATOM 957 C CA . LEU A 1 118 ? -10.094 -9.328 7.902 1 98.69 118 LEU A CA 1
ATOM 958 C C . LEU A 1 118 ? -9.578 -10.539 7.133 1 98.69 118 LEU A C 1
ATOM 960 O O . LEU A 1 118 ? -10.367 -11.305 6.57 1 98.69 118 LEU A O 1
ATOM 964 N N . LEU A 1 119 ? -8.266 -10.695 7.07 1 98.69 119 LEU A N 1
ATOM 965 C CA . LEU A 1 119 ? -7.684 -11.812 6.332 1 98.69 119 LEU A CA 1
ATOM 966 C C . LEU A 1 119 ? -8.141 -13.148 6.922 1 98.69 119 LEU A C 1
ATOM 968 O O . LEU A 1 119 ? -8.539 -14.055 6.188 1 98.69 119 LEU A O 1
ATOM 972 N N . LYS A 1 120 ? -8.07 -13.273 8.219 1 98 120 LYS A N 1
ATOM 973 C CA . LYS A 1 120 ? -8.477 -14.516 8.875 1 98 120 LYS A CA 1
ATOM 974 C C . LYS A 1 120 ? -9.961 -14.797 8.656 1 98 120 LYS A C 1
ATOM 976 O O . LYS A 1 120 ? -10.344 -15.93 8.375 1 98 120 LYS A O 1
ATOM 981 N N . ALA A 1 121 ? -10.773 -13.766 8.773 1 97.81 121 ALA A N 1
ATOM 982 C CA . ALA A 1 121 ? -12.211 -13.914 8.57 1 97.81 121 ALA A CA 1
ATOM 983 C C . ALA A 1 121 ? -12.516 -14.391 7.148 1 97.81 121 ALA A C 1
ATOM 985 O O . ALA A 1 121 ? -13.375 -15.25 6.941 1 97.81 121 ALA A O 1
ATOM 986 N N . ALA A 1 122 ? -11.82 -13.867 6.203 1 98.56 122 ALA A N 1
ATOM 987 C CA . ALA A 1 122 ? -12.117 -14.102 4.793 1 98.56 122 ALA A CA 1
ATOM 988 C C . ALA A 1 122 ? -11.625 -15.477 4.348 1 98.56 122 ALA A C 1
ATOM 990 O O . ALA A 1 122 ? -12.031 -15.984 3.299 1 98.56 122 ALA A O 1
ATOM 991 N N . LEU A 1 123 ? -10.711 -16.094 5.117 1 97.75 123 LEU A N 1
ATOM 992 C CA . LEU A 1 123 ? -10.188 -17.406 4.77 1 97.75 123 LEU A CA 1
ATOM 993 C C . LEU A 1 123 ? -11.297 -18.453 4.789 1 97.75 123 LEU A C 1
ATOM 995 O O . LEU A 1 123 ? -11.172 -19.5 4.148 1 97.75 123 LEU A O 1
ATOM 999 N N . LYS A 1 124 ? -12.359 -18.219 5.488 1 96.81 124 LYS A N 1
ATOM 1000 C CA . LYS A 1 124 ? -13.469 -19.156 5.605 1 96.81 124 LYS A CA 1
ATOM 1001 C C . LYS A 1 124 ? -14.672 -18.688 4.785 1 96.81 124 LYS A C 1
ATOM 1003 O O . LYS A 1 124 ? -15.789 -19.172 4.977 1 96.81 124 LYS A O 1
ATOM 1008 N N . ASP A 1 125 ? -14.484 -17.781 3.949 1 98.56 125 ASP A N 1
ATOM 1009 C CA . ASP A 1 125 ? -15.562 -17.203 3.146 1 98.56 125 ASP A CA 1
ATOM 1010 C C . ASP A 1 125 ? -16.156 -18.25 2.203 1 98.56 125 ASP A C 1
ATOM 1012 O O . ASP A 1 125 ? -15.445 -19.141 1.729 1 98.56 125 ASP A O 1
ATOM 1016 N N . LYS A 1 126 ? -17.391 -18.094 1.856 1 97.81 126 LYS A N 1
ATOM 1017 C CA . LYS A 1 126 ? -18.062 -19.016 0.943 1 97.81 126 LYS A CA 1
ATOM 1018 C C . LYS A 1 126 ? -17.547 -18.844 -0.485 1 97.81 126 LYS A C 1
ATOM 1020 O O . LYS A 1 126 ? -17.609 -19.781 -1.291 1 97.81 126 LYS A O 1
ATOM 1025 N N . SER A 1 127 ? -17.109 -17.641 -0.812 1 98.31 127 SER A N 1
ATOM 1026 C CA . SER A 1 127 ? -16.688 -17.328 -2.17 1 98.31 127 SER A CA 1
ATOM 1027 C C . SER A 1 127 ? -15.234 -17.766 -2.402 1 98.31 127 SER A C 1
ATOM 1029 O O . SER A 1 127 ? -14.344 -17.406 -1.639 1 98.31 127 SER A O 1
ATOM 1031 N N . VAL A 1 128 ? -15.023 -18.484 -3.449 1 98.19 128 VAL A N 1
ATOM 1032 C CA . VAL A 1 128 ? -13.703 -18.938 -3.871 1 98.19 128 VAL A CA 1
ATOM 1033 C C . VAL A 1 128 ? -12.797 -17.734 -4.117 1 98.19 128 VAL A C 1
ATOM 1035 O O . VAL A 1 128 ? -11.648 -17.719 -3.67 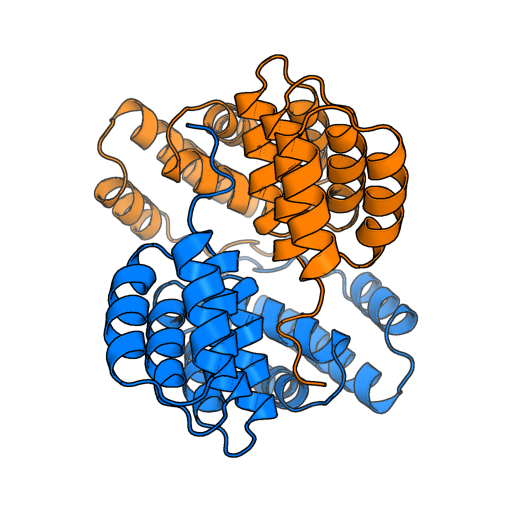1 98.19 128 VAL A O 1
ATOM 1038 N N . LYS A 1 129 ? -13.336 -16.688 -4.785 1 98.25 129 LYS A N 1
ATOM 1039 C CA . LYS A 1 129 ? -12.555 -15.5 -5.125 1 98.25 129 LYS A CA 1
ATOM 1040 C C . LYS A 1 129 ? -12.117 -14.758 -3.871 1 98.25 129 LYS A C 1
ATOM 1042 O O . LYS A 1 129 ? -10.992 -14.25 -3.803 1 98.25 129 LYS A O 1
ATOM 1047 N N . VAL A 1 130 ? -12.977 -14.711 -2.908 1 98.75 130 VAL A N 1
ATOM 1048 C CA . VAL A 1 130 ? -12.664 -14.016 -1.664 1 98.75 130 VAL A CA 1
ATOM 1049 C C . VAL A 1 130 ? -11.578 -14.773 -0.903 1 98.75 130 VAL A C 1
ATOM 1051 O O . VAL A 1 130 ? -10.609 -14.18 -0.441 1 98.75 130 VAL A O 1
ATOM 1054 N N . ARG A 1 131 ? -11.727 -16.125 -0.802 1 98.62 131 ARG A N 1
ATOM 1055 C CA . ARG A 1 131 ? -10.688 -16.922 -0.136 1 98.62 131 ARG A CA 1
ATOM 1056 C C . ARG A 1 131 ? -9.359 -16.797 -0.872 1 98.62 131 ARG A C 1
ATOM 1058 O O . ARG A 1 131 ? -8.305 -16.688 -0.244 1 98.62 131 ARG A O 1
ATOM 1065 N N . SER A 1 132 ? -9.336 -16.766 -2.186 1 98.62 132 SER A N 1
ATOM 1066 C CA . SER A 1 132 ? -8.117 -16.625 -2.979 1 98.62 132 SER A CA 1
ATOM 1067 C C . SER A 1 132 ? -7.465 -15.266 -2.748 1 98.62 132 SER A C 1
ATOM 1069 O O . SER A 1 132 ? -6.234 -15.156 -2.729 1 98.62 132 SER A O 1
ATOM 1071 N N . LYS A 1 133 ? -8.281 -14.273 -2.566 1 98.62 133 LYS A N 1
ATOM 1072 C CA . LYS A 1 133 ? -7.773 -12.914 -2.387 1 98.62 133 LYS A CA 1
ATOM 1073 C C . LYS A 1 133 ? -6.988 -12.781 -1.087 1 98.62 133 LYS A C 1
ATOM 1075 O O . LYS A 1 133 ? -6.047 -11.992 -0.999 1 98.62 133 LYS A O 1
ATOM 1080 N N . VAL A 1 134 ? -7.312 -13.625 -0.073 1 98.81 134 VAL A N 1
ATOM 1081 C CA . VAL A 1 134 ? -6.566 -13.617 1.18 1 98.81 134 VAL A CA 1
ATOM 1082 C C . VAL A 1 134 ? -5.102 -13.953 0.91 1 98.81 134 VAL A C 1
ATOM 1084 O O . VAL A 1 134 ? -4.203 -13.266 1.406 1 98.81 134 VAL A O 1
ATOM 1087 N N . ALA A 1 135 ? -4.895 -14.961 0.091 1 98.69 135 ALA A N 1
ATOM 1088 C CA . ALA A 1 135 ? -3.531 -15.344 -0.266 1 98.69 135 ALA A CA 1
ATOM 1089 C C . ALA A 1 135 ? -2.828 -14.227 -1.035 1 98.69 135 ALA A C 1
ATOM 1091 O O . ALA A 1 135 ? -1.664 -13.922 -0.772 1 98.69 135 ALA A O 1
ATOM 1092 N N . ASP A 1 136 ? -3.557 -13.625 -1.928 1 98.56 136 ASP A N 1
ATOM 1093 C CA . ASP A 1 136 ? -3.025 -12.531 -2.736 1 98.56 136 ASP A CA 1
ATOM 1094 C C . ASP A 1 136 ? -2.545 -11.383 -1.854 1 98.56 136 ASP A C 1
ATOM 1096 O O . ASP A 1 136 ? -1.389 -10.961 -1.947 1 98.56 136 ASP A O 1
ATOM 1100 N N . ILE A 1 137 ? -3.412 -10.945 -0.945 1 98.62 137 ILE A N 1
ATOM 1101 C CA . ILE A 1 137 ? -3.092 -9.805 -0.091 1 98.62 137 ILE A CA 1
ATOM 1102 C C . ILE A 1 137 ? -1.953 -10.172 0.856 1 98.62 137 ILE A C 1
ATOM 1104 O O . ILE A 1 137 ? -1.07 -9.359 1.124 1 98.62 137 ILE A O 1
ATOM 1108 N N . THR A 1 138 ? -1.933 -11.391 1.34 1 98.5 138 THR A N 1
ATOM 1109 C CA . THR A 1 138 ? -0.846 -11.867 2.186 1 98.5 138 THR A CA 1
ATOM 1110 C C . THR A 1 138 ? 0.496 -11.734 1.472 1 98.5 138 THR A C 1
ATOM 1112 O O . THR A 1 138 ? 1.476 -11.281 2.064 1 98.5 138 THR A O 1
ATOM 1115 N N . PHE A 1 139 ? 0.508 -12.094 0.199 1 98.31 139 PHE A N 1
ATOM 1116 C CA . PHE A 1 139 ? 1.729 -12.008 -0.594 1 98.31 139 PHE A CA 1
ATOM 1117 C C . PHE A 1 139 ? 2.143 -10.555 -0.797 1 98.31 139 PHE A C 1
ATOM 1119 O O . PHE A 1 139 ? 3.281 -10.18 -0.512 1 98.31 139 PHE A O 1
ATOM 1126 N N . ARG A 1 140 ? 1.226 -9.742 -1.254 1 97.38 140 ARG A N 1
ATOM 1127 C CA . ARG A 1 140 ? 1.513 -8.359 -1.634 1 97.38 140 ARG A CA 1
ATOM 1128 C C . ARG A 1 140 ? 1.994 -7.551 -0.435 1 97.38 140 ARG A C 1
ATOM 1130 O O . ARG A 1 140 ? 2.871 -6.695 -0.568 1 97.38 140 ARG A O 1
ATOM 1137 N N . LEU A 1 141 ? 1.44 -7.883 0.746 1 96.31 141 LEU A N 1
ATOM 1138 C CA . LEU A 1 141 ? 1.797 -7.121 1.939 1 96.31 141 LEU A CA 1
ATOM 1139 C C . LEU A 1 141 ? 2.92 -7.809 2.707 1 96.31 141 LEU A C 1
ATOM 1141 O O . LEU A 1 141 ? 3.324 -7.344 3.773 1 96.31 141 LEU A O 1
ATOM 1145 N N . SER A 1 142 ? 3.359 -8.898 2.195 1 96.19 142 SER A N 1
ATOM 1146 C CA . SER A 1 142 ? 4.402 -9.672 2.871 1 96.19 142 SER A CA 1
ATOM 1147 C C . SER A 1 142 ? 4.031 -9.938 4.328 1 96.19 142 SER A C 1
ATOM 1149 O O . SER A 1 142 ? 4.836 -9.695 5.23 1 96.19 142 SER A O 1
ATOM 1151 N N . ARG A 1 143 ? 2.869 -10.469 4.52 1 96.62 143 ARG A N 1
ATOM 1152 C CA . ARG A 1 143 ? 2.391 -10.781 5.863 1 96.62 143 ARG A CA 1
ATOM 1153 C C . ARG A 1 143 ? 2.893 -12.148 6.324 1 96.62 143 ARG A C 1
ATOM 1155 O O . ARG A 1 143 ? 2.18 -13.148 6.215 1 96.62 143 ARG A O 1
ATOM 1162 N N . ALA A 1 144 ? 4.016 -12.109 6.973 1 96.5 144 ALA A N 1
ATOM 1163 C CA . ALA A 1 144 ? 4.656 -13.336 7.422 1 96.5 144 ALA A CA 1
ATOM 1164 C C . ALA A 1 144 ? 3.801 -14.055 8.461 1 96.5 144 ALA A C 1
ATOM 1166 O O . ALA A 1 144 ? 3.795 -15.281 8.531 1 96.5 144 ALA A O 1
ATOM 1167 N N . ASP A 1 145 ? 3.098 -13.328 9.258 1 96.56 145 ASP A N 1
ATOM 1168 C CA . ASP A 1 145 ? 2.271 -13.891 10.32 1 96.56 145 ASP A CA 1
ATOM 1169 C C . ASP A 1 145 ? 1.126 -14.719 9.75 1 96.56 145 ASP A C 1
ATOM 1171 O O . ASP A 1 145 ? 0.525 -15.531 10.461 1 96.56 145 ASP A O 1
ATOM 1175 N N . MET A 1 146 ? 0.799 -14.586 8.461 1 98 146 MET A N 1
ATOM 1176 C CA . MET A 1 146 ? -0.32 -15.281 7.832 1 98 146 MET A CA 1
ATOM 1177 C C . MET A 1 146 ? 0.141 -16.594 7.203 1 98 146 MET A C 1
ATOM 1179 O O . MET A 1 146 ? -0.683 -17.438 6.844 1 98 146 MET A O 1
ATOM 1183 N N . ILE A 1 147 ? 1.43 -16.797 7.062 1 98.56 147 ILE A N 1
ATOM 1184 C CA . ILE A 1 147 ? 1.94 -17.953 6.332 1 98.56 147 ILE A CA 1
ATOM 1185 C C . ILE A 1 147 ? 1.562 -19.234 7.066 1 98.56 147 ILE A C 1
ATOM 1187 O O . ILE A 1 147 ? 0.991 -20.156 6.473 1 98.56 147 ILE A O 1
ATOM 1191 N N . PRO A 1 148 ? 1.784 -19.328 8.43 1 98.62 148 PRO A N 1
ATOM 1192 C CA . PRO A 1 148 ? 1.357 -20.547 9.117 1 98.62 148 PRO A CA 1
ATOM 1193 C C . PRO A 1 148 ? -0.152 -20.766 9.047 1 98.62 148 PRO A C 1
ATOM 1195 O O . PRO A 1 148 ? -0.611 -21.906 9.016 1 98.62 148 PRO A O 1
ATOM 1198 N N . ILE A 1 149 ? -0.881 -19.703 9.055 1 98.56 149 ILE A N 1
ATOM 1199 C CA . ILE A 1 149 ? -2.336 -19.797 8.992 1 98.56 149 ILE A CA 1
ATOM 1200 C C . ILE A 1 149 ? -2.764 -20.344 7.629 1 98.56 149 ILE A C 1
ATOM 1202 O O . ILE A 1 149 ? -3.637 -21.203 7.547 1 98.56 149 ILE A O 1
ATOM 1206 N N . LEU A 1 150 ? -2.125 -19.875 6.547 1 98.69 150 LEU A N 1
ATOM 1207 C CA . LEU A 1 150 ? -2.402 -20.375 5.203 1 98.69 150 LEU A CA 1
ATOM 1208 C C . LEU A 1 150 ? -2.021 -21.844 5.074 1 98.69 150 LEU A C 1
ATOM 1210 O O . LEU A 1 150 ? -2.75 -22.625 4.461 1 98.69 150 LEU A O 1
ATOM 1214 N N . GLU A 1 151 ? -0.869 -22.203 5.609 1 98.62 151 GLU A N 1
ATOM 1215 C CA . GLU A 1 151 ? -0.427 -23.594 5.586 1 98.62 151 GLU A CA 1
ATOM 1216 C C . GLU A 1 151 ? -1.446 -24.5 6.258 1 98.62 151 GLU A C 1
ATOM 1218 O O . GLU A 1 151 ? -1.754 -25.578 5.746 1 98.62 151 GLU A O 1
ATOM 1223 N N . ASP A 1 152 ? -1.911 -24.062 7.402 1 98.44 152 ASP A N 1
ATOM 1224 C CA . ASP A 1 152 ? -2.916 -24.844 8.117 1 98.44 152 ASP A CA 1
ATOM 1225 C C . ASP A 1 152 ? -4.207 -24.953 7.312 1 98.44 152 ASP A C 1
ATOM 1227 O O . ASP A 1 152 ? -4.812 -26.031 7.238 1 98.44 152 ASP A O 1
ATOM 1231 N N . HIS A 1 153 ? -4.625 -23.875 6.73 1 98.19 153 HIS A N 1
ATOM 1232 C CA . HIS A 1 153 ? -5.852 -23.859 5.941 1 98.19 153 HIS A CA 1
ATOM 1233 C C . HIS A 1 153 ? -5.742 -24.797 4.742 1 98.19 153 HIS A C 1
ATOM 1235 O O . HIS A 1 153 ? -6.734 -25.391 4.328 1 98.19 153 HIS A O 1
ATOM 1241 N N . LEU A 1 154 ? -4.598 -24.891 4.176 1 97.38 154 LEU A N 1
ATOM 1242 C CA . LEU A 1 154 ? -4.348 -25.734 3.006 1 97.38 154 LEU A CA 1
ATOM 1243 C C . LEU A 1 154 ? -4.711 -27.188 3.291 1 97.38 154 LEU A C 1
ATOM 1245 O O . LEU A 1 154 ? -5.113 -27.922 2.385 1 97.38 154 LEU A O 1
ATOM 1249 N N . LYS A 1 155 ? -4.609 -27.578 4.492 1 97.31 155 LYS A N 1
ATOM 1250 C CA . LYS A 1 155 ? -4.875 -28.953 4.883 1 97.31 155 LYS A CA 1
ATOM 1251 C C . LYS A 1 155 ? -6.344 -29.312 4.672 1 97.31 155 LYS A C 1
ATOM 1253 O O . LYS A 1 155 ? -6.688 -30.484 4.496 1 97.31 155 LYS A O 1
ATOM 1258 N N . THR A 1 156 ? -7.207 -28.344 4.672 1 96.94 156 THR A N 1
ATOM 1259 C CA . THR A 1 156 ? -8.633 -28.625 4.629 1 96.94 156 THR A CA 1
ATOM 1260 C C . THR A 1 156 ? -9.289 -27.969 3.422 1 96.94 156 THR A C 1
ATOM 1262 O O . THR A 1 156 ? -10.469 -28.188 3.146 1 96.94 156 THR A O 1
ATOM 1265 N N . GLU A 1 157 ? -8.586 -27.109 2.699 1 98.19 157 GLU A N 1
ATOM 1266 C CA . GLU A 1 157 ? -9.125 -26.438 1.521 1 98.19 157 GLU A CA 1
ATOM 1267 C C . GLU A 1 157 ? -9.266 -27.406 0.348 1 98.19 157 GLU A C 1
ATOM 1269 O O . GLU A 1 157 ? -8.289 -28.031 -0.069 1 98.19 157 GLU A O 1
ATOM 1274 N N . ASN A 1 158 ? -10.438 -27.453 -0.227 1 96.75 158 ASN A N 1
ATOM 1275 C CA . ASN A 1 158 ? -10.688 -28.453 -1.26 1 96.75 158 ASN A CA 1
ATOM 1276 C C . ASN A 1 158 ? -10.844 -27.812 -2.635 1 96.75 158 ASN A C 1
ATOM 1278 O O . ASN A 1 158 ? -10.836 -28.5 -3.654 1 96.75 158 ASN A O 1
ATOM 1282 N N . ASN A 1 159 ? -11.07 -26.484 -2.717 1 98.25 159 ASN A N 1
ATOM 1283 C CA . ASN A 1 159 ? -11.18 -25.828 -4.02 1 98.25 159 ASN A CA 1
ATOM 1284 C C . ASN A 1 159 ? -9.82 -25.641 -4.68 1 98.25 159 ASN A C 1
ATOM 1286 O O . ASN A 1 159 ? -8.93 -25.016 -4.105 1 98.25 159 ASN A O 1
ATOM 1290 N N . PRO A 1 160 ? -9.617 -26.125 -5.832 1 98.25 160 PRO A N 1
ATOM 1291 C CA . PRO A 1 160 ? -8.297 -26.109 -6.457 1 98.25 160 PRO A CA 1
ATOM 1292 C C . PRO A 1 160 ? -7.777 -24.703 -6.707 1 98.25 160 PRO A C 1
ATOM 1294 O O . PRO A 1 160 ? -6.566 -24.453 -6.645 1 98.25 160 PRO A O 1
ATOM 1297 N N . LYS A 1 161 ? -8.633 -23.797 -7.039 1 97.81 161 LYS A N 1
ATOM 1298 C CA . LYS A 1 161 ? -8.211 -22.422 -7.289 1 97.81 161 LYS A CA 1
ATOM 1299 C C . LYS A 1 161 ? -7.66 -21.781 -6.023 1 97.81 161 LYS A C 1
ATOM 1301 O O . LYS A 1 161 ? -6.652 -21.078 -6.066 1 97.81 161 LYS A O 1
ATOM 1306 N N . VAL A 1 162 ? -8.344 -22.031 -4.93 1 98.56 162 VAL A N 1
ATOM 1307 C CA . VAL A 1 162 ? -7.871 -21.484 -3.66 1 98.56 162 VAL A CA 1
ATOM 1308 C C . VAL A 1 162 ? -6.555 -22.156 -3.268 1 98.56 162 VAL A C 1
ATOM 1310 O O . VAL A 1 162 ? -5.617 -21.469 -2.834 1 98.56 162 VAL A O 1
ATOM 1313 N N . VAL A 1 163 ? -6.473 -23.453 -3.434 1 98.69 163 VAL A N 1
ATOM 1314 C CA . VAL A 1 163 ? -5.254 -24.188 -3.135 1 98.69 163 VAL A CA 1
ATOM 1315 C C . VAL A 1 163 ? -4.09 -23.609 -3.936 1 98.69 163 VAL A C 1
ATOM 1317 O O . VAL A 1 163 ? -3.02 -23.344 -3.383 1 98.69 163 VAL A O 1
ATOM 1320 N N . GLU A 1 164 ? -4.312 -23.391 -5.195 1 98.31 164 GLU A N 1
ATOM 1321 C CA . GLU A 1 164 ? -3.273 -22.828 -6.062 1 98.31 164 GLU A CA 1
ATOM 1322 C C . GLU A 1 164 ? -2.838 -21.453 -5.59 1 98.31 164 GLU A C 1
ATOM 1324 O O . GLU A 1 164 ? -1.646 -21.141 -5.59 1 98.31 164 GLU A O 1
ATOM 1329 N N . SER A 1 165 ? -3.771 -20.609 -5.215 1 98.25 165 SER A N 1
ATOM 1330 C CA . SER A 1 165 ? -3.465 -19.266 -4.738 1 98.25 165 SER A CA 1
ATOM 1331 C C . SER A 1 165 ? -2.625 -19.297 -3.465 1 98.25 165 SER A C 1
ATOM 1333 O O . SER A 1 165 ? -1.644 -18.562 -3.338 1 98.25 165 SER A O 1
ATOM 1335 N N . ILE A 1 166 ? -3.029 -20.172 -2.555 1 98.62 166 ILE A N 1
ATOM 1336 C CA . ILE A 1 166 ? -2.318 -20.281 -1.286 1 98.62 166 ILE A CA 1
ATOM 1337 C C . ILE A 1 166 ? -0.92 -20.844 -1.526 1 98.62 166 ILE A C 1
ATOM 1339 O O . ILE A 1 166 ? 0.064 -20.328 -0.99 1 98.62 166 ILE A O 1
ATOM 1343 N N . ARG A 1 167 ? -0.77 -21.812 -2.355 1 98.38 167 ARG A N 1
ATOM 1344 C CA . ARG A 1 167 ? 0.536 -22.391 -2.66 1 98.38 167 ARG A CA 1
ATOM 1345 C C . ARG A 1 167 ? 1.439 -21.375 -3.344 1 98.38 167 ARG A C 1
ATOM 1347 O O . ARG A 1 167 ? 2.635 -21.297 -3.049 1 98.38 167 ARG A O 1
ATOM 1354 N N . PHE A 1 168 ? 0.812 -20.641 -4.309 1 97.88 168 PHE A N 1
ATOM 1355 C CA . PHE A 1 168 ? 1.551 -19.562 -4.945 1 97.88 168 PHE A CA 1
ATOM 1356 C C . PHE A 1 168 ? 2.209 -18.672 -3.898 1 97.88 168 PHE A C 1
ATOM 1358 O O . PHE A 1 168 ? 3.41 -18.391 -3.971 1 97.88 168 PHE A O 1
ATOM 1365 N N . THR A 1 169 ? 1.407 -18.234 -2.898 1 98.25 169 THR A N 1
ATOM 1366 C CA . THR A 1 169 ? 1.879 -17.297 -1.874 1 98.25 169 THR A CA 1
ATOM 1367 C C . THR A 1 169 ? 2.934 -17.969 -0.992 1 98.25 169 THR A C 1
ATOM 1369 O O . THR A 1 169 ? 4.008 -17.406 -0.774 1 98.25 169 THR A O 1
ATOM 1372 N N . ILE A 1 170 ? 2.674 -19.188 -0.581 1 98.25 170 ILE A N 1
ATOM 1373 C CA . ILE A 1 170 ? 3.582 -19.859 0.334 1 98.25 170 ILE A CA 1
ATOM 1374 C C . ILE A 1 170 ? 4.91 -20.141 -0.366 1 98.25 170 ILE A C 1
ATOM 1376 O O . ILE A 1 170 ? 5.977 -19.859 0.184 1 98.25 170 ILE A O 1
ATOM 1380 N N . GLU A 1 171 ? 4.879 -20.562 -1.572 1 97.31 171 GLU A N 1
ATOM 1381 C CA . GLU A 1 171 ? 6.078 -20.969 -2.297 1 97.31 171 GLU A CA 1
ATOM 1382 C C . GLU A 1 171 ? 6.918 -19.766 -2.705 1 97.31 171 GLU A C 1
ATOM 1384 O O . GLU A 1 171 ? 8.133 -19.875 -2.855 1 97.31 171 GLU A O 1
ATOM 1389 N N . ASN A 1 172 ? 6.289 -18.672 -2.875 1 96.62 172 ASN A N 1
ATOM 1390 C CA . ASN A 1 172 ? 7.02 -17.516 -3.389 1 96.62 172 ASN A CA 1
ATOM 1391 C C . ASN A 1 172 ? 7.215 -16.453 -2.311 1 96.62 172 ASN A C 1
ATOM 1393 O O . ASN A 1 172 ? 7.738 -15.367 -2.588 1 96.62 172 ASN A O 1
ATOM 1397 N N . PHE A 1 173 ? 6.801 -16.766 -1.098 1 96.31 173 PHE A N 1
ATOM 1398 C CA . PHE A 1 173 ? 6.957 -15.812 -0.009 1 96.31 173 PHE A CA 1
ATOM 1399 C C . PHE A 1 173 ? 8.43 -15.516 0.247 1 96.31 173 PHE A C 1
ATOM 1401 O O . PHE A 1 173 ? 9.242 -16.438 0.355 1 96.31 173 PHE A O 1
ATOM 1408 N N . GLY A 1 174 ? 8.836 -14.312 0.206 1 90.88 174 GLY A N 1
ATOM 1409 C CA . GLY A 1 174 ? 10.219 -13.945 0.469 1 90.88 174 GLY A CA 1
ATOM 1410 C C . GLY A 1 174 ? 11.109 -14.039 -0.757 1 90.88 174 GLY A C 1
ATOM 1411 O O . GLY A 1 174 ? 12.328 -13.922 -0.656 1 90.88 174 GLY A O 1
ATOM 1412 N N . ARG A 1 175 ? 10.523 -14.242 -1.823 1 91.44 175 ARG A N 1
ATOM 1413 C CA . ARG A 1 175 ? 11.242 -14.391 -3.084 1 91.44 175 ARG A CA 1
ATOM 1414 C C . ARG A 1 175 ? 11.992 -13.117 -3.443 1 91.44 175 ARG A C 1
ATOM 1416 O O . ARG A 1 175 ? 13.086 -13.172 -4.016 1 91.44 175 ARG A O 1
ATOM 1423 N N . PHE A 1 176 ? 11.422 -11.938 -3.074 1 94.12 176 PHE A N 1
ATOM 1424 C CA . PHE A 1 176 ? 11.969 -10.664 -3.535 1 94.12 176 PHE A CA 1
ATOM 1425 C C . PHE A 1 176 ? 12.578 -9.883 -2.377 1 94.12 176 PHE A C 1
ATOM 1427 O O . PHE A 1 176 ? 12.297 -8.695 -2.209 1 94.12 176 PHE A O 1
ATOM 1434 N N . THR A 1 177 ? 13.352 -10.562 -1.556 1 92.62 177 THR A N 1
ATOM 1435 C CA . THR A 1 177 ? 14.039 -9.914 -0.443 1 92.62 177 THR A CA 1
ATOM 1436 C C . THR A 1 177 ? 15.5 -9.672 -0.783 1 92.62 177 THR A C 1
ATOM 1438 O O . THR A 1 177 ? 16.031 -10.242 -1.736 1 92.62 177 THR A O 1
ATOM 1441 N N . TYR A 1 178 ? 16.125 -8.633 -0.096 1 87.44 178 TYR A N 1
ATOM 1442 C CA . TYR A 1 178 ? 17.531 -8.328 -0.335 1 87.44 178 TYR A CA 1
ATOM 1443 C C . TYR A 1 178 ? 18.438 -9.281 0.432 1 87.44 178 TYR A C 1
ATOM 1445 O O . TYR A 1 178 ? 19.547 -9.586 -0.01 1 87.44 178 TYR A O 1
ATOM 1453 N N . GLU A 1 179 ? 18.531 -10.523 0.907 1 69.44 179 GLU A N 1
ATOM 1454 C CA . GLU A 1 179 ? 19.391 -11.383 1.712 1 69.44 179 GLU A CA 1
ATOM 1455 C C . GLU A 1 179 ? 20.469 -10.578 2.416 1 69.44 179 GLU A C 1
ATOM 1457 O O . GLU A 1 179 ? 20.875 -9.516 1.934 1 69.44 179 GLU A O 1
ATOM 1462 N N . MET B 1 1 ? -4.594 28.922 7.32 1 25.12 1 MET B N 1
ATOM 1463 C CA . MET B 1 1 ? -4.035 28.156 8.438 1 25.12 1 MET B CA 1
ATOM 1464 C C . MET B 1 1 ? -3.836 26.703 8.047 1 25.12 1 MET B C 1
ATOM 1466 O O . MET B 1 1 ? -4.785 26.031 7.633 1 25.12 1 MET B O 1
ATOM 1470 N N . LYS B 1 2 ? -2.709 26.375 7.637 1 33.25 2 LYS B N 1
ATOM 1471 C CA . LYS B 1 2 ? -2.281 25.156 6.934 1 33.25 2 LYS B CA 1
ATOM 1472 C C . LYS B 1 2 ? -2.5 23.922 7.793 1 33.25 2 LYS B C 1
ATOM 1474 O O . LYS B 1 2 ? -2.037 23.859 8.938 1 33.25 2 LYS B O 1
ATOM 1479 N N . LYS B 1 3 ? -3.686 23.141 7.688 1 36 3 LYS B N 1
ATOM 1480 C CA . LYS B 1 3 ? -4.477 22.094 8.32 1 36 3 LYS B CA 1
ATOM 1481 C C . LYS B 1 3 ? -3.639 20.844 8.562 1 36 3 LYS B C 1
ATOM 1483 O O . LYS B 1 3 ? -2.879 20.422 7.691 1 36 3 LYS B O 1
ATOM 1488 N N . PRO B 1 4 ? -3.547 20.281 9.789 1 40.47 4 PRO B N 1
ATOM 1489 C CA . PRO B 1 4 ? -2.521 19.328 10.227 1 40.47 4 PRO B CA 1
ATOM 1490 C C . PRO B 1 4 ? -2.545 18.016 9.43 1 40.47 4 PRO B C 1
ATOM 1492 O O . PRO B 1 4 ? -3.617 17.547 9.055 1 40.47 4 PRO B O 1
ATOM 1495 N N . ILE B 1 5 ? -1.591 17.5 8.734 1 42.84 5 ILE B N 1
ATOM 1496 C CA . ILE B 1 5 ? -1.383 16.297 7.941 1 42.84 5 ILE B CA 1
ATOM 1497 C C . ILE B 1 5 ? -1.857 15.062 8.719 1 42.84 5 ILE B C 1
ATOM 1499 O O . ILE B 1 5 ? -2.631 14.258 8.203 1 42.84 5 ILE B O 1
ATOM 1503 N N . PHE B 1 6 ? -0.992 14.477 9.812 1 49.34 6 PHE B N 1
ATOM 1504 C CA . PHE B 1 6 ? -1.058 13.234 10.57 1 49.34 6 PHE B CA 1
ATOM 1505 C C . PHE B 1 6 ? -1.274 13.516 12.047 1 49.34 6 PHE B C 1
ATOM 1507 O O . PHE B 1 6 ? -0.658 14.422 12.609 1 49.34 6 PHE B O 1
ATOM 1514 N N . MET B 1 7 ? -2.59 13.32 12.508 1 53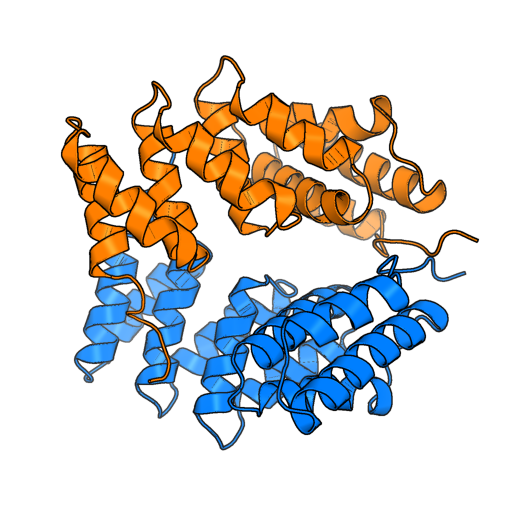.59 7 MET B N 1
ATOM 1515 C CA . MET B 1 7 ? -2.67 13.414 13.961 1 53.59 7 MET B CA 1
ATOM 1516 C C . MET B 1 7 ? -1.823 12.328 14.625 1 53.59 7 MET B C 1
ATOM 1518 O O . MET B 1 7 ? -2.023 11.141 14.375 1 53.59 7 MET B O 1
ATOM 1522 N N . PHE B 1 8 ? -0.603 12.766 14.883 1 62.72 8 PHE B N 1
ATOM 1523 C CA . PHE B 1 8 ? 0.454 11.938 15.445 1 62.72 8 PHE B CA 1
ATOM 1524 C C . PHE B 1 8 ? 0.538 12.125 16.953 1 62.72 8 PHE B C 1
ATOM 1526 O O . PHE B 1 8 ? 0.694 13.242 17.438 1 62.72 8 PHE B O 1
ATOM 1533 N N . SER B 1 9 ? -0.153 11.086 17.719 1 77.69 9 SER B N 1
ATOM 1534 C CA . SER B 1 9 ? 0.218 11.109 19.125 1 77.69 9 SER B CA 1
ATOM 1535 C C . SER B 1 9 ? 1.677 10.711 19.312 1 77.69 9 SER B C 1
ATOM 1537 O O . SER B 1 9 ? 2.041 9.547 19.125 1 77.69 9 SER B O 1
ATOM 1539 N N . LYS B 1 10 ? 2.461 11.68 19.75 1 89.31 10 LYS B N 1
ATOM 1540 C CA . LYS B 1 10 ? 3.891 11.438 19.922 1 89.31 10 LYS B CA 1
ATOM 1541 C C . LYS B 1 10 ? 4.137 10.289 20.906 1 89.31 10 LYS B C 1
ATOM 1543 O O . LYS B 1 10 ? 4.93 9.391 20.625 1 89.31 10 LYS B O 1
ATOM 1548 N N . ASP B 1 11 ? 3.371 10.305 21.969 1 90.38 11 ASP B N 1
ATOM 1549 C CA . ASP B 1 11 ? 3.568 9.305 23.016 1 90.38 11 ASP B CA 1
ATOM 1550 C C . ASP B 1 11 ? 3.238 7.902 22.5 1 90.38 11 ASP B C 1
ATOM 1552 O O . ASP B 1 11 ? 3.965 6.949 22.781 1 90.38 11 ASP B O 1
ATOM 1556 N N . LYS B 1 12 ? 2.215 7.84 21.766 1 84.62 12 LYS B N 1
ATOM 1557 C CA . LYS B 1 12 ? 1.826 6.535 21.25 1 84.62 12 LYS B CA 1
ATOM 1558 C C . LYS B 1 12 ? 2.852 6.02 20.234 1 84.62 12 LYS B C 1
ATOM 1560 O O . LYS B 1 12 ? 3.186 4.832 20.234 1 84.62 12 LYS B O 1
ATOM 1565 N N . GLU B 1 13 ? 3.324 6.852 19.391 1 89.06 13 GLU B N 1
ATOM 1566 C CA . GLU B 1 13 ? 4.312 6.469 18.391 1 89.06 13 GLU B CA 1
ATOM 1567 C C . GLU B 1 13 ? 5.629 6.059 19.031 1 89.06 13 GLU B C 1
ATOM 1569 O O . GLU B 1 13 ? 6.246 5.07 18.625 1 89.06 13 GLU B O 1
ATOM 1574 N N . TYR B 1 14 ? 5.996 6.828 20.047 1 93.06 14 TYR B N 1
ATOM 1575 C CA . TYR B 1 14 ? 7.219 6.48 20.766 1 93.06 14 TYR B CA 1
ATOM 1576 C C . TYR B 1 14 ? 7.09 5.117 21.422 1 93.06 14 TYR B C 1
ATOM 1578 O O . TYR B 1 14 ? 8.031 4.316 21.406 1 93.06 14 TYR B O 1
ATOM 1586 N N . ALA B 1 15 ? 5.965 4.891 22.031 1 91.69 15 ALA B N 1
ATOM 1587 C CA . ALA B 1 15 ? 5.742 3.611 22.703 1 91.69 15 ALA B CA 1
ATOM 1588 C C . ALA B 1 15 ? 5.855 2.449 21.719 1 91.69 15 ALA B C 1
ATOM 1590 O O . ALA B 1 15 ? 6.426 1.407 22.047 1 91.69 15 ALA B O 1
ATOM 1591 N N . SER B 1 16 ? 5.285 2.648 20.562 1 89.44 16 SER B N 1
ATOM 1592 C CA . SER B 1 16 ? 5.375 1.619 19.531 1 89.44 16 SER B CA 1
ATOM 1593 C C . SER B 1 16 ? 6.824 1.357 19.141 1 89.44 16 SER B C 1
ATOM 1595 O O . SER B 1 16 ? 7.234 0.205 18.984 1 89.44 16 SER B O 1
ATOM 1597 N N . VAL B 1 17 ? 7.582 2.381 19 1 94.62 17 VAL B N 1
ATOM 1598 C CA . VAL B 1 17 ? 8.984 2.264 18.625 1 94.62 17 VAL B CA 1
ATOM 1599 C C . VAL B 1 17 ? 9.758 1.542 19.719 1 94.62 17 VAL B C 1
ATOM 1601 O O . VAL B 1 17 ? 10.57 0.657 19.453 1 94.62 17 VAL B O 1
ATOM 1604 N N . ASP B 1 18 ? 9.43 1.91 20.969 1 95.06 18 ASP B N 1
ATOM 1605 C CA . ASP B 1 18 ? 10.094 1.266 22.094 1 95.06 18 ASP B CA 1
ATOM 1606 C C . ASP B 1 18 ? 9.852 -0.242 22.094 1 95.06 18 ASP B C 1
ATOM 1608 O O . ASP B 1 18 ? 10.727 -1.021 22.469 1 95.06 18 ASP B O 1
ATOM 1612 N N . TYR B 1 19 ? 8.734 -0.549 21.672 1 92.94 19 TYR B N 1
ATOM 1613 C CA . TYR B 1 19 ? 8.352 -1.956 21.656 1 92.94 19 TYR B CA 1
ATOM 1614 C C . TYR B 1 19 ? 9.023 -2.688 20.5 1 92.94 19 TYR B C 1
ATOM 1616 O O . TYR B 1 19 ? 9.531 -3.799 20.672 1 92.94 19 TYR B O 1
ATOM 1624 N N . MET B 1 20 ? 9.148 -2.047 19.328 1 93.12 20 MET B N 1
ATOM 1625 C CA . MET B 1 20 ? 9.531 -2.729 18.094 1 93.12 20 MET B CA 1
ATOM 1626 C C . MET B 1 20 ? 11.039 -2.68 17.891 1 93.12 20 MET B C 1
ATOM 1628 O O . MET B 1 20 ? 11.609 -3.559 17.25 1 93.12 20 MET B O 1
ATOM 1632 N N . VAL B 1 21 ? 11.648 -1.628 18.391 1 96.25 21 VAL B N 1
ATOM 1633 C CA . VAL B 1 21 ? 13.047 -1.386 18.031 1 96.25 21 VAL B CA 1
ATOM 1634 C C . VAL B 1 21 ? 13.914 -1.522 19.281 1 96.25 21 VAL B C 1
ATOM 1636 O O . VAL B 1 21 ? 13.867 -0.679 20.188 1 96.25 21 VAL B O 1
ATOM 1639 N N . THR B 1 22 ? 14.773 -2.498 19.312 1 95.62 22 THR B N 1
ATOM 1640 C CA . THR B 1 22 ? 15.602 -2.777 20.469 1 95.62 22 THR B CA 1
ATOM 1641 C C . THR B 1 22 ? 16.953 -2.094 20.359 1 95.62 22 THR B C 1
ATOM 1643 O O . THR B 1 22 ? 17.578 -1.738 21.359 1 95.62 22 THR B O 1
ATOM 1646 N N . ASP B 1 23 ? 17.484 -1.916 19.141 1 97.38 23 ASP B N 1
ATOM 1647 C CA . ASP B 1 23 ? 18.75 -1.222 18.938 1 97.38 23 ASP B CA 1
ATOM 1648 C C . ASP B 1 23 ? 18.625 0.263 19.281 1 97.38 23 ASP B C 1
ATOM 1650 O O . ASP B 1 23 ? 17.797 0.965 18.703 1 97.38 23 ASP B O 1
ATOM 1654 N N . PRO B 1 24 ? 19.391 0.718 20.219 1 97.06 24 PRO B N 1
ATOM 1655 C CA . PRO B 1 24 ? 19.219 2.092 20.688 1 97.06 24 PRO B CA 1
ATOM 1656 C C . PRO B 1 24 ? 19.453 3.131 19.594 1 97.06 24 PRO B C 1
ATOM 1658 O O . PRO B 1 24 ? 18.797 4.176 19.578 1 97.06 24 PRO B O 1
ATOM 1661 N N . THR B 1 25 ? 20.422 2.857 18.766 1 98.06 25 THR B N 1
ATOM 1662 C CA . THR B 1 25 ? 20.719 3.797 17.672 1 98.06 25 THR B CA 1
ATOM 1663 C C . THR B 1 25 ? 19.531 3.893 16.719 1 98.06 25 THR B C 1
ATOM 1665 O O . THR B 1 25 ? 19.141 4.988 16.328 1 98.06 25 THR B O 1
ATOM 1668 N N . GLN B 1 26 ? 18.984 2.752 16.375 1 98.19 26 GLN B N 1
ATOM 1669 C CA . GLN B 1 26 ? 17.828 2.715 15.484 1 98.19 26 GLN B CA 1
ATOM 1670 C C . GLN B 1 26 ? 16.594 3.316 16.156 1 98.19 26 GLN B C 1
ATOM 1672 O O . GLN B 1 26 ? 15.789 3.973 15.5 1 98.19 26 GLN B O 1
ATOM 1677 N N . ARG B 1 27 ? 16.5 3.09 17.391 1 97.88 27 ARG B N 1
ATOM 1678 C CA . ARG B 1 27 ? 15.391 3.654 18.156 1 97.88 27 ARG B CA 1
ATOM 1679 C C . ARG B 1 27 ? 15.43 5.18 18.125 1 97.88 27 ARG B C 1
ATOM 1681 O O . ARG B 1 27 ? 14.406 5.828 17.875 1 97.88 27 ARG B O 1
ATOM 1688 N N . GLU B 1 28 ? 16.547 5.672 18.375 1 98.25 28 GLU B N 1
ATOM 1689 C CA . GLU B 1 28 ? 16.703 7.121 18.344 1 98.25 28 GLU B CA 1
ATOM 1690 C C . GLU B 1 28 ? 16.375 7.676 16.953 1 98.25 28 GLU B C 1
ATOM 1692 O O . GLU B 1 28 ? 15.742 8.734 16.844 1 98.25 28 GLU B O 1
ATOM 1697 N N . LEU B 1 29 ? 16.828 6.98 15.969 1 98.5 29 LEU B N 1
ATOM 1698 C CA . LEU B 1 29 ? 16.531 7.391 14.609 1 98.5 29 LEU B CA 1
ATOM 1699 C C . LEU B 1 29 ? 15.016 7.422 14.375 1 98.5 29 LEU B C 1
ATOM 1701 O O . LEU B 1 29 ? 14.5 8.359 13.766 1 98.5 29 LEU B O 1
ATOM 1705 N N . CYS B 1 30 ? 14.312 6.484 14.883 1 98.12 30 CYS B N 1
ATOM 1706 C CA . CYS B 1 30 ? 12.859 6.453 14.773 1 98.12 30 CYS B CA 1
ATOM 1707 C C . CYS B 1 30 ? 12.234 7.633 15.5 1 98.12 30 CYS B C 1
ATOM 1709 O O . CYS B 1 30 ? 11.289 8.25 15 1 98.12 30 CYS B O 1
ATOM 1711 N N . TYR B 1 31 ? 12.805 7.941 16.641 1 97.62 31 TYR B N 1
ATOM 1712 C CA . TYR B 1 31 ? 12.305 9.102 17.375 1 97.62 31 TYR B CA 1
ATOM 1713 C C . TYR B 1 31 ? 12.484 10.375 16.562 1 97.62 31 TYR B C 1
ATOM 1715 O O . TYR B 1 31 ? 11.57 11.203 16.484 1 97.62 31 TYR B O 1
ATOM 1723 N N . ARG B 1 32 ? 13.594 10.484 15.977 1 98.12 32 ARG B N 1
ATOM 1724 C CA . ARG B 1 32 ? 13.867 11.672 15.172 1 98.12 32 ARG B CA 1
ATOM 1725 C C . ARG B 1 32 ? 12.883 11.781 14.008 1 98.12 32 ARG B C 1
ATOM 1727 O O . ARG B 1 32 ? 12.461 12.883 13.648 1 98.12 32 ARG B O 1
ATOM 1734 N N . MET B 1 33 ? 12.531 10.711 13.383 1 97.56 33 MET B N 1
ATOM 1735 C CA . MET B 1 33 ? 11.547 10.719 12.305 1 97.56 33 MET B CA 1
ATOM 1736 C C . MET B 1 33 ? 10.188 11.172 12.812 1 97.56 33 MET B C 1
ATOM 1738 O O . MET B 1 33 ? 9.516 11.977 12.164 1 97.56 33 MET B O 1
ATOM 1742 N N . ILE B 1 34 ? 9.797 10.641 13.977 1 95.38 34 ILE B N 1
ATOM 1743 C CA . ILE B 1 34 ? 8.516 11 14.57 1 95.38 34 ILE B CA 1
ATOM 1744 C C . ILE B 1 34 ? 8.5 12.5 14.875 1 95.38 34 ILE B C 1
ATOM 1746 O O . ILE B 1 34 ? 7.543 13.195 14.516 1 95.38 34 ILE B O 1
ATOM 1750 N N . ASP B 1 35 ? 9.555 12.969 15.477 1 96.31 35 ASP B N 1
ATOM 1751 C CA . ASP B 1 35 ? 9.641 14.391 15.805 1 96.31 35 ASP B CA 1
ATOM 1752 C C . ASP B 1 35 ? 9.609 15.25 14.547 1 96.31 35 ASP B C 1
ATOM 1754 O O . ASP B 1 35 ? 9.008 16.328 14.531 1 96.31 35 ASP B O 1
ATOM 1758 N N . SER B 1 36 ? 10.297 14.766 13.547 1 95.81 36 SER B N 1
ATOM 1759 C CA . SER B 1 36 ? 10.297 15.484 12.281 1 95.81 36 SER B CA 1
ATOM 1760 C C . SER B 1 36 ? 8.883 15.617 11.719 1 95.81 36 SER B C 1
ATOM 1762 O O . SER B 1 36 ? 8.477 16.703 11.281 1 95.81 36 SER B O 1
ATOM 1764 N N . ILE B 1 37 ? 8.117 14.547 11.742 1 93.75 37 ILE B N 1
ATOM 1765 C CA . ILE B 1 37 ? 6.758 14.57 11.211 1 93.75 37 ILE B CA 1
ATOM 1766 C C . ILE B 1 37 ? 5.91 15.562 12 1 93.75 37 ILE B C 1
ATOM 1768 O O . ILE B 1 37 ? 5.129 16.328 11.422 1 93.75 37 ILE B O 1
ATOM 1772 N N . ILE B 1 38 ? 6.094 15.555 13.297 1 90.69 38 ILE B N 1
ATOM 1773 C CA . ILE B 1 38 ? 5.348 16.469 14.156 1 90.69 38 ILE B CA 1
ATOM 1774 C C . ILE B 1 38 ? 5.676 17.906 13.789 1 90.69 38 ILE B C 1
ATOM 1776 O O . ILE B 1 38 ? 4.773 18.734 13.648 1 90.69 38 ILE B O 1
ATOM 1780 N N . GLU B 1 39 ? 6.906 18.172 13.633 1 92.75 39 GLU B N 1
ATOM 1781 C CA . GLU B 1 39 ? 7.336 19.516 13.289 1 92.75 39 GLU B CA 1
ATOM 1782 C C . GLU B 1 39 ? 6.852 19.922 11.906 1 92.75 39 GLU B C 1
ATOM 1784 O O . GLU B 1 39 ? 6.406 21.047 11.695 1 92.75 39 GLU B O 1
ATOM 1789 N N . ILE B 1 40 ? 6.926 19.062 10.922 1 91.5 40 ILE B N 1
ATOM 1790 C CA . ILE B 1 40 ? 6.453 19.328 9.57 1 91.5 40 ILE B CA 1
ATOM 1791 C C . ILE B 1 40 ? 4.969 19.688 9.602 1 91.5 40 ILE B C 1
ATOM 1793 O O . ILE B 1 40 ? 4.539 20.641 8.945 1 91.5 40 ILE B O 1
ATOM 1797 N N . ASN B 1 41 ? 4.246 18.922 10.375 1 84.69 41 ASN B N 1
ATOM 1798 C CA . ASN B 1 41 ? 2.814 19.172 10.492 1 84.69 41 ASN B CA 1
ATOM 1799 C C . ASN B 1 41 ? 2.535 20.516 11.156 1 84.69 41 ASN B C 1
ATOM 1801 O O . ASN B 1 41 ? 1.62 21.234 10.75 1 84.69 41 ASN B O 1
ATOM 1805 N N . ALA B 1 42 ? 3.289 20.766 12.172 1 84.56 42 ALA B N 1
ATOM 1806 C CA . ALA B 1 42 ? 3.09 22 12.922 1 84.56 42 ALA B CA 1
ATOM 1807 C C . ALA B 1 42 ? 3.42 23.219 12.062 1 84.56 42 ALA B C 1
ATOM 1809 O O . ALA B 1 42 ? 2.717 24.234 12.117 1 84.56 42 ALA B O 1
ATOM 1810 N N . GLN B 1 43 ? 4.391 23.125 11.227 1 86.75 43 GLN B N 1
ATOM 1811 C CA . GLN B 1 43 ? 4.887 24.281 10.492 1 86.75 43 GLN B CA 1
ATOM 1812 C C . GLN B 1 43 ? 4.367 24.281 9.062 1 86.75 43 GLN B C 1
ATOM 1814 O O . GLN B 1 43 ? 4.492 25.281 8.352 1 86.75 43 GLN B O 1
ATOM 1819 N N . ASN B 1 44 ? 3.875 23.156 8.656 1 84.31 44 ASN B N 1
ATOM 1820 C CA . ASN B 1 44 ? 3.461 22.984 7.266 1 84.31 44 ASN B CA 1
ATOM 1821 C C . ASN B 1 44 ? 4.594 23.312 6.301 1 84.31 44 ASN B C 1
ATOM 1823 O O . ASN B 1 44 ? 4.398 24.078 5.348 1 84.31 44 ASN B O 1
ATOM 1827 N N . TYR B 1 45 ? 5.629 22.844 6.711 1 88.88 45 TYR B N 1
ATOM 1828 C CA . TYR B 1 45 ? 6.848 23.078 5.945 1 88.88 45 TYR B CA 1
ATOM 1829 C C . TYR B 1 45 ? 7.812 21.906 6.074 1 88.88 45 TYR B C 1
ATOM 1831 O O . TYR B 1 45 ? 7.93 21.312 7.145 1 88.88 45 TYR B O 1
ATOM 1839 N N . LEU B 1 46 ? 8.477 21.578 4.965 1 94.81 46 LEU B N 1
ATOM 1840 C CA . LEU B 1 46 ? 9.445 20.5 4.957 1 94.81 46 LEU B CA 1
ATOM 1841 C C . LEU B 1 46 ? 10.828 21 4.566 1 94.81 46 LEU B C 1
ATOM 1843 O O . LEU B 1 46 ? 11.07 21.344 3.404 1 94.81 46 LEU B O 1
ATOM 1847 N N . SER B 1 47 ? 11.68 21.094 5.527 1 96.06 47 SER B N 1
ATOM 1848 C CA . SER B 1 47 ? 13.062 21.5 5.297 1 96.06 47 SER B CA 1
ATOM 1849 C C . SER B 1 47 ? 13.977 20.297 5.125 1 96.06 47 SER B C 1
ATOM 1851 O O . SER B 1 47 ? 13.594 19.172 5.43 1 96.06 47 SER B O 1
ATOM 1853 N N . ASP B 1 48 ? 15.203 20.547 4.695 1 96.75 48 ASP B N 1
ATOM 1854 C CA . ASP B 1 48 ? 16.203 19.5 4.559 1 96.75 48 ASP B CA 1
ATOM 1855 C C . ASP B 1 48 ? 16.5 18.844 5.91 1 96.75 48 ASP B C 1
ATOM 1857 O O . ASP B 1 48 ? 16.703 17.641 5.992 1 96.75 48 ASP B O 1
ATOM 1861 N N . ALA B 1 49 ? 16.547 19.688 6.891 1 97.56 49 ALA B N 1
ATOM 1862 C CA . ALA B 1 49 ? 16.844 19.188 8.234 1 97.56 49 ALA B CA 1
ATOM 1863 C C . ALA B 1 49 ? 15.766 18.219 8.711 1 97.56 49 ALA B C 1
ATOM 1865 O O . ALA B 1 49 ? 16.062 17.234 9.367 1 97.56 49 ALA B O 1
ATOM 1866 N N . LEU B 1 50 ? 14.547 18.5 8.367 1 97.44 50 LEU B N 1
ATOM 1867 C CA . LEU B 1 50 ? 13.422 17.656 8.781 1 97.44 50 LEU B CA 1
ATOM 1868 C C . LEU B 1 50 ? 13.359 16.375 7.941 1 97.44 50 LEU B C 1
ATOM 1870 O O . LEU B 1 50 ? 12.805 15.375 8.375 1 97.44 50 LEU B O 1
ATOM 1874 N N . LEU B 1 51 ? 13.984 16.391 6.77 1 98.06 51 LEU B N 1
ATOM 1875 C CA . LEU B 1 51 ? 13.984 15.258 5.859 1 98.06 51 LEU B CA 1
ATOM 1876 C C . LEU B 1 51 ? 15.102 14.281 6.215 1 98.06 51 LEU B C 1
ATOM 1878 O O . LEU B 1 51 ? 15 13.086 5.938 1 98.06 51 LEU B O 1
ATOM 1882 N N . GLU B 1 52 ? 16.125 14.742 6.82 1 98.56 52 GLU B N 1
ATOM 1883 C CA . GLU B 1 52 ? 17.391 14.031 7.02 1 98.56 52 GLU B CA 1
ATOM 1884 C C . GLU B 1 52 ? 17.172 12.695 7.73 1 98.56 52 GLU B C 1
ATOM 1886 O O . GLU B 1 52 ? 17.734 11.672 7.336 1 98.56 52 GLU B O 1
ATOM 1891 N N . PRO B 1 53 ? 16.359 12.625 8.805 1 98.69 53 PRO B N 1
ATOM 1892 C CA . PRO B 1 53 ? 16.203 11.336 9.484 1 98.69 53 PRO B CA 1
ATOM 1893 C C . PRO B 1 53 ? 15.617 10.25 8.578 1 98.69 53 PRO B C 1
ATOM 1895 O O . PRO B 1 53 ? 15.961 9.078 8.719 1 98.69 53 PRO B O 1
ATOM 1898 N N . PHE B 1 54 ? 14.797 10.617 7.688 1 98.69 54 PHE B N 1
ATOM 1899 C CA . PHE B 1 54 ? 14.195 9.648 6.781 1 98.69 54 PHE B CA 1
ATOM 1900 C C . PHE B 1 54 ? 15.219 9.125 5.781 1 98.69 54 PHE B C 1
ATOM 1902 O O . PHE B 1 54 ? 15.25 7.93 5.477 1 98.69 54 PHE B O 1
ATOM 1909 N N . ILE B 1 55 ? 16.016 10.023 5.262 1 98.81 55 ILE B N 1
ATOM 1910 C CA . ILE B 1 55 ? 17.062 9.648 4.32 1 98.81 55 ILE B CA 1
ATOM 1911 C C . ILE B 1 55 ? 18.031 8.688 4.992 1 98.81 55 ILE B C 1
ATOM 1913 O O . ILE B 1 55 ? 18.406 7.656 4.422 1 98.81 55 ILE B O 1
ATOM 1917 N N . THR B 1 56 ? 18.422 9.047 6.234 1 98.81 56 THR B N 1
ATOM 1918 C CA . THR B 1 56 ? 19.312 8.195 7.008 1 98.81 56 THR B CA 1
ATOM 1919 C C . THR B 1 56 ? 18.688 6.824 7.242 1 98.81 56 THR B C 1
ATOM 1921 O O . THR B 1 56 ? 19.359 5.801 7.094 1 98.81 56 THR B O 1
ATOM 1924 N N . ALA B 1 57 ? 17.453 6.797 7.598 1 98.75 57 ALA B N 1
ATOM 1925 C CA . ALA B 1 57 ? 16.75 5.551 7.879 1 98.75 57 ALA B CA 1
ATOM 1926 C C . ALA B 1 57 ? 16.703 4.652 6.648 1 98.75 57 ALA B C 1
ATOM 1928 O O . ALA B 1 57 ? 16.844 3.43 6.762 1 98.75 57 ALA B O 1
ATOM 1929 N N . MET B 1 58 ? 16.625 5.246 5.438 1 98.62 58 MET B N 1
ATOM 1930 C CA . MET B 1 58 ? 16.547 4.48 4.195 1 98.62 58 MET B CA 1
ATOM 1931 C C . MET B 1 58 ? 17.875 3.791 3.895 1 98.62 58 MET B C 1
ATOM 1933 O O . MET B 1 58 ? 17.938 2.902 3.043 1 98.62 58 MET B O 1
ATOM 1937 N N . LYS B 1 59 ? 18.859 4.168 4.609 1 98.38 59 LYS B N 1
ATOM 1938 C CA . LYS B 1 59 ? 20.203 3.641 4.328 1 98.38 59 LYS B CA 1
ATOM 1939 C C . LYS B 1 59 ? 20.625 2.625 5.387 1 98.38 59 LYS B C 1
ATOM 1941 O O . LYS B 1 59 ? 21.734 2.096 5.34 1 98.38 59 LYS B O 1
ATOM 1946 N N . THR B 1 60 ? 19.734 2.375 6.379 1 97.56 60 THR B N 1
ATOM 1947 C CA . THR B 1 60 ? 20.047 1.39 7.406 1 97.56 60 THR B CA 1
ATOM 1948 C C . THR B 1 60 ? 19.797 -0.026 6.895 1 97.56 60 THR B C 1
ATOM 1950 O O . THR B 1 60 ? 19.281 -0.21 5.793 1 97.56 60 THR B O 1
ATOM 1953 N N . ASN B 1 61 ? 20.156 -0.997 7.727 1 95.12 61 ASN B N 1
ATOM 1954 C CA . ASN B 1 61 ? 19.891 -2.398 7.41 1 95.12 61 ASN B CA 1
ATOM 1955 C C . ASN B 1 61 ? 18.75 -2.957 8.25 1 95.12 61 ASN B C 1
ATOM 1957 O O . ASN B 1 61 ? 18.531 -4.168 8.281 1 95.12 61 ASN B O 1
ATOM 1961 N N . TYR B 1 62 ? 18.094 -2.068 8.938 1 95.5 62 TYR B N 1
ATOM 1962 C CA . TYR B 1 62 ? 16.984 -2.498 9.789 1 95.5 62 TYR B CA 1
ATOM 1963 C C . TYR B 1 62 ? 15.648 -2.34 9.07 1 95.5 62 TYR B C 1
ATOM 1965 O O . TYR B 1 62 ? 15.141 -1.226 8.938 1 95.5 62 TYR B O 1
ATOM 1973 N N . LYS B 1 63 ? 15.109 -3.498 8.781 1 93.94 63 LYS B N 1
ATOM 1974 C CA . LYS B 1 63 ? 13.922 -3.555 7.93 1 93.94 63 LYS B CA 1
ATOM 1975 C C . LYS B 1 63 ? 12.797 -2.688 8.484 1 93.94 63 LYS B C 1
ATOM 1977 O O . LYS B 1 63 ? 12.172 -1.924 7.75 1 93.94 63 LYS B O 1
ATOM 1982 N N . TYR B 1 64 ? 12.508 -2.791 9.742 1 94.44 64 TYR B N 1
ATOM 1983 C CA . TYR B 1 64 ? 11.422 -2.029 10.344 1 94.44 64 TYR B CA 1
ATOM 1984 C C . TYR B 1 64 ? 11.641 -0.531 10.172 1 94.44 64 TYR B C 1
ATOM 1986 O O . TYR B 1 64 ? 10.719 0.204 9.82 1 94.44 64 TYR B O 1
ATOM 1994 N N . VAL B 1 65 ? 12.867 -0.107 10.391 1 97.19 65 VAL B N 1
ATOM 1995 C CA . VAL B 1 65 ? 13.203 1.311 10.312 1 97.19 65 VAL B CA 1
ATOM 1996 C C . VAL B 1 65 ? 13.055 1.8 8.875 1 97.19 65 VAL B C 1
ATOM 1998 O O . VAL B 1 65 ? 12.492 2.871 8.633 1 97.19 65 VAL B O 1
ATOM 2001 N N . VAL B 1 66 ? 13.492 0.98 7.953 1 97.62 66 VAL B N 1
ATOM 2002 C CA . VAL B 1 66 ? 13.375 1.31 6.535 1 97.62 66 VAL B CA 1
ATOM 2003 C C . VAL B 1 66 ? 11.898 1.402 6.148 1 97.62 66 VAL B C 1
ATOM 2005 O O . VAL B 1 66 ? 11.492 2.342 5.461 1 97.62 66 VAL B O 1
ATOM 2008 N N . ASP B 1 67 ? 11.055 0.466 6.625 1 95.81 67 ASP B N 1
ATOM 2009 C CA . ASP B 1 67 ? 9.633 0.424 6.305 1 95.81 67 ASP B CA 1
ATOM 2010 C C . ASP B 1 67 ? 8.914 1.67 6.82 1 95.81 67 ASP B C 1
ATOM 2012 O O . ASP B 1 67 ? 8.102 2.262 6.113 1 95.81 67 ASP B O 1
ATOM 2016 N N . VAL B 1 68 ? 9.25 2.039 8.016 1 95 68 VAL B N 1
ATOM 2017 C CA . VAL B 1 68 ? 8.641 3.223 8.602 1 95 68 VAL B CA 1
ATOM 2018 C C . VAL B 1 68 ? 9.031 4.465 7.805 1 95 68 VAL B C 1
ATOM 2020 O O . VAL B 1 68 ? 8.172 5.277 7.453 1 95 68 VAL B O 1
ATOM 2023 N N . ALA B 1 69 ? 10.273 4.555 7.523 1 97.81 69 ALA B N 1
ATOM 2024 C CA . ALA B 1 69 ? 10.773 5.707 6.773 1 97.81 69 ALA B CA 1
ATOM 2025 C C . ALA B 1 69 ? 10.117 5.781 5.395 1 97.81 69 ALA B C 1
ATOM 2027 O O . ALA B 1 69 ? 9.648 6.844 4.98 1 97.81 69 ALA B O 1
ATOM 2028 N N . GLY B 1 70 ? 10.062 4.668 4.707 1 97.69 70 GLY B N 1
ATOM 2029 C CA . GLY B 1 70 ? 9.461 4.625 3.383 1 97.69 70 GLY B CA 1
ATOM 2030 C C . GLY B 1 70 ? 8.008 5.055 3.375 1 97.69 70 GLY B C 1
ATOM 2031 O O . GLY B 1 70 ? 7.594 5.844 2.521 1 97.69 70 GLY B O 1
ATOM 2032 N N . GLY B 1 71 ? 7.258 4.508 4.312 1 95.38 71 GLY B N 1
ATOM 2033 C CA . GLY B 1 71 ? 5.855 4.879 4.414 1 95.38 71 GLY B CA 1
ATOM 2034 C C . GLY B 1 71 ? 5.645 6.359 4.656 1 95.38 71 GLY B C 1
ATOM 2035 O O . GLY B 1 71 ? 4.797 6.984 4.016 1 95.38 71 GLY B O 1
ATOM 2036 N N . ARG B 1 72 ? 6.402 6.891 5.539 1 94.12 72 ARG B N 1
ATOM 2037 C CA . ARG B 1 72 ? 6.266 8.312 5.852 1 94.12 72 ARG B CA 1
ATOM 2038 C C . ARG B 1 72 ? 6.699 9.18 4.676 1 94.12 72 ARG B C 1
ATOM 2040 O O . ARG B 1 72 ? 6.035 10.164 4.348 1 94.12 72 ARG B O 1
ATOM 2047 N N . LEU B 1 73 ? 7.801 8.82 4.039 1 96.88 73 LEU B N 1
ATOM 2048 C CA . LEU B 1 73 ? 8.25 9.555 2.867 1 96.88 73 LEU B CA 1
ATOM 2049 C C . LEU B 1 73 ? 7.191 9.547 1.772 1 96.88 73 LEU B C 1
ATOM 2051 O O . LEU B 1 73 ? 6.926 10.578 1.149 1 96.88 73 LEU B O 1
ATOM 2055 N N . ALA B 1 74 ? 6.633 8.367 1.566 1 95.75 74 ALA B N 1
ATOM 2056 C CA . ALA B 1 74 ? 5.586 8.258 0.551 1 95.75 74 ALA B CA 1
ATOM 2057 C C . ALA B 1 74 ? 4.441 9.227 0.834 1 95.75 74 ALA B C 1
ATOM 2059 O O . ALA B 1 74 ? 3.967 9.914 -0.069 1 95.75 74 ALA B O 1
ATOM 2060 N N . GLN B 1 75 ? 4.023 9.266 2.037 1 90.56 75 GLN B N 1
ATOM 2061 C CA . GLN B 1 75 ? 2.939 10.156 2.432 1 90.56 75 GLN B CA 1
ATOM 2062 C C . GLN B 1 75 ? 3.309 11.617 2.176 1 90.56 75 GLN B C 1
ATOM 2064 O O . GLN B 1 75 ? 2.488 12.391 1.685 1 90.56 75 GLN B O 1
ATOM 2069 N N . LEU B 1 76 ? 4.465 11.984 2.457 1 92.75 76 LEU B N 1
ATOM 2070 C CA . LEU B 1 76 ? 4.914 13.367 2.338 1 92.75 76 LEU B CA 1
ATOM 2071 C C . LEU B 1 76 ? 4.961 13.797 0.876 1 92.75 76 LEU B C 1
ATOM 2073 O O . LEU B 1 76 ? 4.875 14.992 0.575 1 92.75 76 LEU B O 1
ATOM 2077 N N . THR B 1 77 ? 5.082 12.883 -0.074 1 94.31 77 THR B N 1
ATOM 2078 C CA . THR B 1 77 ? 5.215 13.227 -1.485 1 94.31 77 THR B CA 1
ATOM 2079 C C . THR B 1 77 ? 3.941 13.891 -2.004 1 94.31 77 THR B C 1
ATOM 2081 O O . THR B 1 77 ? 3.955 14.547 -3.049 1 94.31 77 THR B O 1
ATOM 2084 N N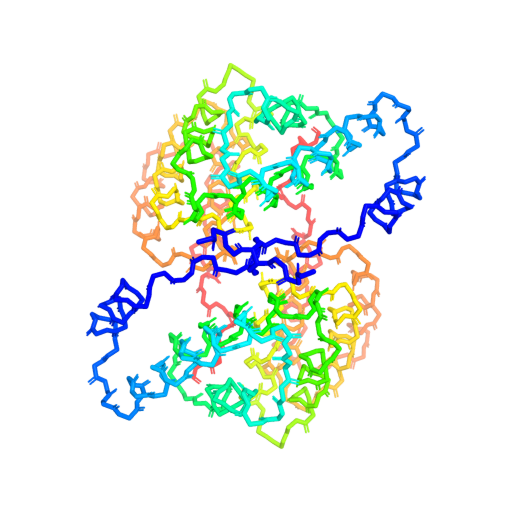 . TYR B 1 78 ? 2.863 13.68 -1.337 1 86.19 78 TYR B N 1
ATOM 2085 C CA . TYR B 1 78 ? 1.6 14.25 -1.793 1 86.19 78 TYR B CA 1
ATOM 2086 C C . TYR B 1 78 ? 1.534 15.742 -1.496 1 86.19 78 TYR B C 1
ATOM 2088 O O . TYR B 1 78 ? 0.72 16.469 -2.078 1 86.19 78 TYR B O 1
ATOM 2096 N N . HIS B 1 79 ? 2.488 16.188 -0.649 1 85 79 HIS B N 1
ATOM 2097 C CA . HIS B 1 79 ? 2.365 17.578 -0.201 1 85 79 HIS B CA 1
ATOM 2098 C C . HIS B 1 79 ? 3.65 18.344 -0.457 1 85 79 HIS B C 1
ATOM 2100 O O . HIS B 1 79 ? 3.625 19.578 -0.56 1 85 79 HIS B O 1
ATOM 2106 N N . TYR B 1 80 ? 4.652 17.594 -0.509 1 91.5 80 TYR B N 1
ATOM 2107 C CA . TYR B 1 80 ? 5.941 18.281 -0.559 1 91.5 80 TYR B CA 1
ATOM 2108 C C . TYR B 1 80 ? 6.801 17.734 -1.693 1 91.5 80 TYR B C 1
ATOM 2110 O O . TYR B 1 80 ? 7.207 16.562 -1.669 1 91.5 80 TYR B O 1
ATOM 2118 N N . PRO B 1 81 ? 7.113 18.562 -2.637 1 94.12 81 PRO B N 1
ATOM 2119 C CA . PRO B 1 81 ? 7.992 18.109 -3.719 1 94.12 81 PRO B CA 1
ATOM 2120 C C . PRO B 1 81 ? 9.352 17.641 -3.219 1 94.12 81 PRO B C 1
ATOM 2122 O O . PRO B 1 81 ? 9.977 16.766 -3.838 1 94.12 81 PRO B O 1
ATOM 2125 N N . GLU B 1 82 ? 9.805 18.203 -2.086 1 96.25 82 GLU B N 1
ATOM 2126 C CA . GLU B 1 82 ? 11.086 17.812 -1.495 1 96.25 82 GLU B CA 1
ATOM 2127 C C . GLU B 1 82 ? 11.117 16.328 -1.188 1 96.25 82 GLU B C 1
ATOM 2129 O O . GLU B 1 82 ? 12.156 15.68 -1.322 1 96.25 82 GLU B O 1
ATOM 2134 N N . ALA B 1 83 ? 9.977 15.82 -0.772 1 96.75 83 ALA B N 1
ATOM 2135 C CA . ALA B 1 83 ? 9.906 14.398 -0.465 1 96.75 83 ALA B CA 1
ATOM 2136 C C . ALA B 1 83 ? 10.031 13.555 -1.732 1 96.75 83 ALA B C 1
ATOM 2138 O O . ALA B 1 83 ? 10.617 12.477 -1.711 1 96.75 83 ALA B O 1
ATOM 2139 N N . LYS B 1 84 ? 9.445 14.016 -2.846 1 97.75 84 LYS B N 1
ATOM 2140 C CA . LYS B 1 84 ? 9.609 13.328 -4.125 1 97.75 84 LYS B CA 1
ATOM 2141 C C . LYS B 1 84 ? 11.078 13.25 -4.52 1 97.75 84 LYS B C 1
ATOM 2143 O O . LYS B 1 84 ? 11.539 12.211 -5.004 1 97.75 84 LYS B O 1
ATOM 2148 N N . GLN B 1 85 ? 11.781 14.352 -4.281 1 98 85 GLN B N 1
ATOM 2149 C CA . GLN B 1 85 ? 13.195 14.422 -4.648 1 98 85 GLN B CA 1
ATOM 2150 C C . GLN B 1 85 ? 14.008 13.367 -3.912 1 98 85 GLN B C 1
ATOM 2152 O O . GLN B 1 85 ? 14.992 12.852 -4.445 1 98 85 GLN B O 1
ATOM 2157 N N . VAL B 1 86 ? 13.609 13.016 -2.689 1 98.44 86 VAL B N 1
ATOM 2158 C CA . VAL B 1 86 ? 14.305 11.977 -1.945 1 98.44 86 VAL B CA 1
ATOM 2159 C C . VAL B 1 86 ? 14.266 10.664 -2.727 1 98.44 86 VAL B C 1
ATOM 2161 O O . VAL B 1 86 ? 15.289 9.992 -2.875 1 98.44 86 VAL B O 1
ATOM 2164 N N . PHE B 1 87 ? 13.109 10.32 -3.271 1 98.69 87 PHE B N 1
ATOM 2165 C CA . PHE B 1 87 ? 12.977 9.117 -4.074 1 98.69 87 PHE B CA 1
ATOM 2166 C C . PHE B 1 87 ? 13.875 9.18 -5.301 1 98.69 87 PHE B C 1
ATOM 2168 O O . PHE B 1 87 ? 14.625 8.242 -5.582 1 98.69 87 PHE B O 1
ATOM 2175 N N . PHE B 1 88 ? 13.828 10.273 -5.977 1 98.56 88 PHE B N 1
ATOM 2176 C CA . PHE B 1 88 ? 14.57 10.438 -7.219 1 98.56 88 PHE B CA 1
ATOM 2177 C C . PHE B 1 88 ? 16.078 10.398 -6.957 1 98.56 88 PHE B C 1
ATOM 2179 O O . PHE B 1 88 ? 16.844 9.93 -7.793 1 98.56 88 PHE B O 1
ATOM 2186 N N . ASN B 1 89 ? 16.453 10.898 -5.789 1 98.31 89 ASN B N 1
ATOM 2187 C CA . ASN B 1 89 ? 17.875 10.898 -5.457 1 98.31 89 ASN B CA 1
ATOM 2188 C C . ASN B 1 89 ? 18.359 9.523 -5.012 1 98.31 89 ASN B C 1
ATOM 2190 O O . ASN B 1 89 ? 19.391 9.031 -5.48 1 98.31 89 ASN B O 1
ATOM 2194 N N . LEU B 1 90 ? 17.609 8.852 -4.168 1 98.62 90 LEU B N 1
ATOM 2195 C CA . LEU B 1 90 ? 18.078 7.617 -3.539 1 98.62 90 LEU B CA 1
ATOM 2196 C C . LEU B 1 90 ? 18.047 6.457 -4.527 1 98.62 90 LEU B C 1
ATOM 2198 O O . LEU B 1 90 ? 18.75 5.453 -4.332 1 98.62 90 LEU B O 1
ATOM 2202 N N . ILE B 1 91 ? 17.281 6.566 -5.66 1 98.69 91 ILE B N 1
ATOM 2203 C CA . ILE B 1 91 ? 17.266 5.512 -6.668 1 98.69 91 ILE B CA 1
ATOM 2204 C C . ILE B 1 91 ? 18.594 5.488 -7.41 1 98.69 91 ILE B C 1
ATOM 2206 O O . ILE B 1 91 ? 18.891 4.539 -8.141 1 98.69 91 ILE B O 1
ATOM 2210 N N . HIS B 1 92 ? 19.406 6.512 -7.156 1 98.19 92 HIS B N 1
ATOM 2211 C CA . HIS B 1 92 ? 20.734 6.582 -7.77 1 98.19 92 HIS B CA 1
ATOM 2212 C C . HIS B 1 92 ? 21.828 6.488 -6.715 1 98.19 92 HIS B C 1
ATOM 2214 O O . HIS B 1 92 ? 22.984 6.812 -6.988 1 98.19 92 HIS B O 1
ATOM 2220 N N . ASP B 1 93 ? 21.5 6.141 -5.539 1 98.5 93 ASP B N 1
ATOM 2221 C CA . ASP B 1 93 ? 22.516 5.965 -4.492 1 98.5 93 ASP B CA 1
ATOM 2222 C C . ASP B 1 93 ? 23.578 4.957 -4.922 1 98.5 93 ASP B C 1
ATOM 2224 O O . ASP B 1 93 ? 23.297 4.031 -5.684 1 98.5 93 ASP B O 1
ATOM 2228 N N . SER B 1 94 ? 24.75 5.113 -4.387 1 98.31 94 SER B N 1
ATOM 2229 C CA . SER B 1 94 ? 25.844 4.207 -4.738 1 98.31 94 SER B CA 1
ATOM 2230 C C . SER B 1 94 ? 25.594 2.811 -4.176 1 98.31 94 SER B C 1
ATOM 2232 O O . SER B 1 94 ? 26.125 1.826 -4.695 1 98.31 94 SER B O 1
ATOM 2234 N N . ASN B 1 95 ? 24.859 2.66 -3.121 1 98.38 95 ASN B N 1
ATOM 2235 C CA . ASN B 1 95 ? 24.562 1.391 -2.463 1 98.38 95 ASN B CA 1
ATOM 2236 C C . ASN B 1 95 ? 23.312 0.735 -3.031 1 98.38 95 ASN B C 1
ATOM 2238 O O . ASN B 1 95 ? 22.219 1.298 -2.945 1 98.38 95 ASN B O 1
ATOM 2242 N N . SER B 1 96 ? 23.484 -0.425 -3.586 1 98.38 96 SER B N 1
ATOM 2243 C CA . SER B 1 96 ? 22.359 -1.107 -4.219 1 98.38 96 SER B CA 1
ATOM 2244 C C . SER B 1 96 ? 21.266 -1.431 -3.205 1 98.38 96 SER B C 1
ATOM 2246 O O . SER B 1 96 ? 20.078 -1.499 -3.557 1 98.38 96 SER B O 1
ATOM 2248 N N . LYS B 1 97 ? 21.656 -1.657 -1.965 1 98.38 97 LYS B N 1
ATOM 2249 C CA . LYS B 1 97 ? 20.656 -1.926 -0.937 1 98.38 97 LYS B CA 1
ATOM 2250 C C . LYS B 1 97 ? 19.75 -0.719 -0.728 1 98.38 97 LYS B C 1
ATOM 2252 O O . LYS B 1 97 ? 18.547 -0.875 -0.49 1 98.38 97 LYS B O 1
ATOM 2257 N N . VAL B 1 98 ? 20.328 0.461 -0.805 1 98.69 98 VAL B N 1
ATOM 2258 C CA . VAL B 1 98 ? 19.547 1.683 -0.676 1 98.69 98 VAL B CA 1
ATOM 2259 C C . VAL B 1 98 ? 18.594 1.815 -1.865 1 98.69 98 VAL B C 1
ATOM 2261 O O . VAL B 1 98 ? 17.422 2.146 -1.697 1 98.69 98 VAL B O 1
ATOM 2264 N N . ARG B 1 99 ? 19.062 1.512 -3.104 1 98.75 99 ARG B N 1
ATOM 2265 C CA . ARG B 1 99 ? 18.203 1.548 -4.289 1 98.75 99 ARG B CA 1
ATOM 2266 C C . ARG B 1 99 ? 17.094 0.518 -4.195 1 98.75 99 ARG B C 1
ATOM 2268 O O . ARG B 1 99 ? 15.945 0.803 -4.551 1 98.75 99 ARG B O 1
ATOM 2275 N N . PHE B 1 100 ? 17.438 -0.628 -3.625 1 98.75 100 PHE B N 1
ATOM 2276 C CA . PHE B 1 100 ? 16.453 -1.669 -3.375 1 98.75 100 PHE B CA 1
ATOM 2277 C C . PHE B 1 100 ? 15.406 -1.194 -2.367 1 98.75 100 PHE B C 1
ATOM 2279 O O . PHE B 1 100 ? 14.211 -1.362 -2.584 1 98.75 100 PHE B O 1
ATOM 2286 N N . ASN B 1 101 ? 15.844 -0.552 -1.306 1 98.44 101 ASN B N 1
ATOM 2287 C CA . ASN B 1 101 ? 14.961 -0.062 -0.256 1 98.44 101 ASN B CA 1
ATOM 2288 C C . ASN B 1 101 ? 13.984 0.987 -0.787 1 98.44 101 ASN B C 1
ATOM 2290 O O . ASN B 1 101 ? 12.805 0.974 -0.443 1 98.44 101 ASN B O 1
ATOM 2294 N N . ILE B 1 102 ? 14.508 1.854 -1.587 1 98.62 102 ILE B N 1
ATOM 2295 C CA . ILE B 1 102 ? 13.656 2.938 -2.068 1 98.62 102 ILE B CA 1
ATOM 2296 C C . ILE B 1 102 ? 12.609 2.383 -3.033 1 98.62 102 ILE B C 1
ATOM 2298 O O . ILE B 1 102 ? 11.477 2.869 -3.08 1 98.62 102 ILE B O 1
ATOM 2302 N N . LEU B 1 103 ? 12.93 1.322 -3.809 1 98.62 103 LEU B N 1
ATOM 2303 C CA . LEU B 1 103 ? 11.945 0.643 -4.637 1 98.62 103 LEU B CA 1
ATOM 2304 C C . LEU B 1 103 ? 10.891 -0.042 -3.775 1 98.62 103 LEU B C 1
ATOM 2306 O O . LEU B 1 103 ? 9.695 0.016 -4.082 1 98.62 103 LEU B O 1
ATOM 2310 N N . THR B 1 104 ? 11.375 -0.674 -2.748 1 97.88 104 THR B N 1
ATOM 2311 C CA . THR B 1 104 ? 10.453 -1.34 -1.838 1 97.88 104 THR B CA 1
ATOM 2312 C C . THR B 1 104 ? 9.445 -0.345 -1.261 1 97.88 104 THR B C 1
ATOM 2314 O O . THR B 1 104 ? 8.273 -0.667 -1.094 1 97.88 104 THR B O 1
ATOM 2317 N N . ALA B 1 105 ? 9.852 0.874 -1.03 1 98.06 105 ALA B N 1
ATOM 2318 C CA . ALA B 1 105 ? 9.016 1.911 -0.435 1 98.06 105 ALA B CA 1
ATOM 2319 C C . ALA B 1 105 ? 7.883 2.309 -1.378 1 98.06 105 ALA B C 1
ATOM 2321 O O . ALA B 1 105 ? 6.91 2.943 -0.959 1 98.06 105 ALA B O 1
ATOM 2322 N N . LEU B 1 106 ? 7.969 1.931 -2.662 1 98.19 106 LEU B N 1
ATOM 2323 C CA . LEU B 1 106 ? 6.902 2.252 -3.605 1 98.19 106 LEU B CA 1
ATOM 2324 C C . LEU B 1 106 ? 5.613 1.524 -3.236 1 98.19 106 LEU B C 1
ATOM 2326 O O . LEU B 1 106 ? 4.523 1.945 -3.633 1 98.19 106 LEU B O 1
ATOM 2330 N N . ILE B 1 107 ? 5.754 0.445 -2.459 1 97 107 ILE B N 1
ATOM 2331 C CA . ILE B 1 107 ? 4.57 -0.294 -2.025 1 97 107 ILE B CA 1
ATOM 2332 C C . ILE B 1 107 ? 3.666 0.616 -1.2 1 97 107 ILE B C 1
ATOM 2334 O O . ILE B 1 107 ? 2.469 0.353 -1.064 1 97 107 ILE B O 1
ATOM 2338 N N . ASP B 1 108 ? 4.258 1.689 -0.696 1 95.56 108 ASP B N 1
ATOM 2339 C CA . ASP B 1 108 ? 3.502 2.635 0.12 1 95.56 108 ASP B CA 1
ATOM 2340 C C . ASP B 1 108 ? 2.859 3.717 -0.746 1 95.56 108 ASP B C 1
ATOM 2342 O O . ASP B 1 108 ? 2.318 4.695 -0.226 1 95.56 108 ASP B O 1
ATOM 2346 N N . LYS B 1 109 ? 2.941 3.576 -1.968 1 94.69 109 LYS B N 1
ATOM 2347 C CA . LYS B 1 109 ? 2.221 4.348 -2.977 1 94.69 109 LYS B CA 1
ATOM 2348 C C . LYS B 1 109 ? 2.535 5.836 -2.855 1 94.69 109 LYS B C 1
ATOM 2350 O O . LYS B 1 109 ? 1.632 6.652 -2.66 1 94.69 109 LYS B O 1
ATOM 2355 N N . PRO B 1 110 ? 3.783 6.258 -2.982 1 96.06 110 PRO B N 1
ATOM 2356 C CA . PRO B 1 110 ? 4.039 7.688 -3.154 1 96.06 110 PRO B CA 1
ATOM 2357 C C . PRO B 1 110 ? 3.293 8.281 -4.348 1 96.06 110 PRO B C 1
ATOM 2359 O O . PRO B 1 110 ? 2.654 7.547 -5.105 1 96.06 110 PRO B O 1
ATOM 2362 N N . HIS B 1 111 ? 3.336 9.57 -4.434 1 92.38 111 HIS B N 1
ATOM 2363 C CA . HIS B 1 111 ? 2.643 10.281 -5.504 1 92.38 111 HIS B CA 1
ATOM 2364 C C . HIS B 1 111 ? 2.938 9.648 -6.863 1 92.38 111 HIS B C 1
ATOM 2366 O O . HIS B 1 111 ? 4.059 9.203 -7.117 1 92.38 111 HIS B O 1
ATOM 2372 N N . GLU B 1 112 ? 1.98 9.656 -7.719 1 93.19 112 GLU B N 1
ATOM 2373 C CA . GLU B 1 112 ? 2.018 8.961 -9.008 1 93.19 112 GLU B CA 1
ATOM 2374 C C . GLU B 1 112 ? 3.15 9.484 -9.883 1 93.19 112 GLU B C 1
ATOM 2376 O O . GLU B 1 112 ? 3.611 8.797 -10.789 1 93.19 112 GLU B O 1
ATOM 2381 N N . ASP B 1 113 ? 3.684 10.656 -9.625 1 93.12 113 ASP B N 1
ATOM 2382 C CA . ASP B 1 113 ? 4.832 11.203 -10.344 1 93.12 113 ASP B CA 1
ATOM 2383 C C . ASP B 1 113 ? 6.086 10.367 -10.086 1 93.12 113 ASP B C 1
ATOM 2385 O O . ASP B 1 113 ? 7.023 10.391 -10.883 1 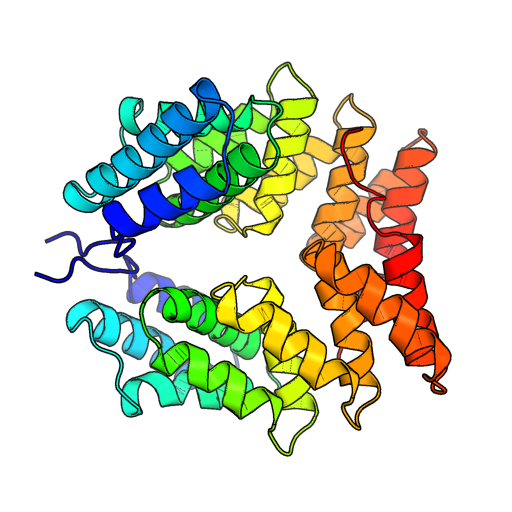93.12 113 ASP B O 1
ATOM 2389 N N . VAL B 1 114 ? 6.09 9.633 -9.023 1 97.56 114 VAL B N 1
ATOM 2390 C CA . VAL B 1 114 ? 7.309 8.992 -8.523 1 97.56 114 VAL B CA 1
ATOM 2391 C C . VAL B 1 114 ? 7.371 7.547 -9.016 1 97.56 114 VAL B C 1
ATOM 2393 O O . VAL B 1 114 ? 8.406 7.105 -9.523 1 97.56 114 VAL B O 1
ATOM 2396 N N . ILE B 1 115 ? 6.324 6.836 -9.062 1 97.94 115 ILE B N 1
ATOM 2397 C CA . ILE B 1 115 ? 6.289 5.383 -9.156 1 97.94 115 ILE B CA 1
ATOM 2398 C C . ILE B 1 115 ? 6.805 4.938 -10.523 1 97.94 115 ILE B C 1
ATOM 2400 O O . ILE B 1 115 ? 7.82 4.242 -10.609 1 97.94 115 ILE B O 1
ATOM 2404 N N . PRO B 1 116 ? 6.191 5.371 -11.641 1 97.44 116 PRO B N 1
ATOM 2405 C CA . PRO B 1 116 ? 6.688 4.871 -12.922 1 97.44 116 PRO B CA 1
ATOM 2406 C C . PRO B 1 116 ? 8.117 5.309 -13.219 1 97.44 116 PRO B C 1
ATOM 2408 O O . PRO B 1 116 ? 8.883 4.562 -13.828 1 97.44 116 PRO B O 1
ATOM 2411 N N . CYS B 1 117 ? 8.438 6.512 -12.75 1 97.44 117 CYS B N 1
ATOM 2412 C CA . CYS B 1 117 ? 9.781 7.039 -12.984 1 97.44 117 CYS B CA 1
ATOM 2413 C C . CYS B 1 117 ? 10.836 6.16 -12.328 1 97.44 117 CYS B C 1
ATOM 2415 O O . CYS B 1 117 ? 11.828 5.797 -12.953 1 97.44 117 CYS B O 1
ATOM 2417 N N . LEU B 1 118 ? 10.609 5.793 -11.102 1 98.69 118 LEU B N 1
ATOM 2418 C CA . LEU B 1 118 ? 11.586 4.984 -10.375 1 98.69 118 LEU B CA 1
ATOM 2419 C C . LEU B 1 118 ? 11.664 3.578 -10.961 1 98.69 118 LEU B C 1
ATOM 2421 O O . LEU B 1 118 ? 12.758 3.014 -11.086 1 98.69 118 LEU B O 1
ATOM 2425 N N . LEU B 1 119 ? 10.516 2.996 -11.281 1 98.69 119 LEU B N 1
ATOM 2426 C CA . LEU B 1 119 ? 10.5 1.64 -11.82 1 98.69 119 LEU B CA 1
ATOM 2427 C C . LEU B 1 119 ? 11.273 1.567 -13.133 1 98.69 119 LEU B C 1
ATOM 2429 O O . LEU B 1 119 ? 12.086 0.662 -13.328 1 98.69 119 LEU B O 1
ATOM 2433 N N . LYS B 1 120 ? 11.023 2.496 -14.008 1 98 120 LYS B N 1
ATOM 2434 C CA . LYS B 1 120 ? 11.711 2.508 -15.297 1 98 120 LYS B CA 1
ATOM 2435 C C . LYS B 1 120 ? 13.211 2.695 -15.125 1 98 120 LYS B C 1
ATOM 2437 O O . LYS B 1 120 ? 14.016 2.018 -15.773 1 98 120 LYS B O 1
ATOM 2442 N N . ALA B 1 121 ? 13.594 3.609 -14.25 1 97.88 121 ALA B N 1
ATOM 2443 C CA . ALA B 1 121 ? 15.008 3.861 -13.984 1 97.88 121 ALA B CA 1
ATOM 2444 C C . ALA B 1 121 ? 15.695 2.609 -13.453 1 97.88 121 ALA B C 1
ATOM 2446 O O . ALA B 1 121 ? 16.828 2.301 -13.844 1 97.88 121 ALA B O 1
ATOM 2447 N N . ALA B 1 122 ? 15.039 1.889 -12.609 1 98.56 122 ALA B N 1
ATOM 2448 C CA . ALA B 1 122 ? 15.648 0.763 -11.898 1 98.56 122 ALA B CA 1
ATOM 2449 C C . ALA B 1 122 ? 15.742 -0.464 -12.805 1 98.56 122 ALA B C 1
ATOM 2451 O O . ALA B 1 122 ? 16.484 -1.408 -12.5 1 98.56 122 ALA B O 1
ATOM 2452 N N . LEU B 1 123 ? 14.984 -0.485 -13.898 1 97.69 123 LEU B N 1
ATOM 2453 C CA . LEU B 1 123 ? 15.016 -1.616 -14.82 1 97.69 123 LEU B CA 1
ATOM 2454 C C . LEU B 1 123 ? 16.391 -1.761 -15.453 1 97.69 123 LEU B C 1
ATOM 2456 O O . LEU B 1 123 ? 16.75 -2.844 -15.922 1 97.69 123 LEU B O 1
ATOM 2460 N N . LYS B 1 124 ? 17.172 -0.722 -15.492 1 96.75 124 LYS B N 1
ATOM 2461 C CA . LYS B 1 124 ? 18.5 -0.728 -16.094 1 96.75 124 LYS B CA 1
ATOM 2462 C C . LYS B 1 124 ? 19.594 -0.72 -15.031 1 96.75 124 LYS B C 1
ATOM 2464 O O . LYS B 1 124 ? 20.75 -0.438 -15.328 1 96.75 124 LYS B O 1
ATOM 2469 N N . ASP B 1 125 ? 19.25 -0.984 -13.844 1 98.56 125 ASP B N 1
ATOM 2470 C CA . ASP B 1 125 ? 20.188 -0.951 -12.727 1 98.56 125 ASP B CA 1
ATOM 2471 C C . ASP B 1 125 ? 21.266 -2.027 -12.875 1 98.56 125 ASP B C 1
ATOM 2473 O O . ASP B 1 125 ? 21 -3.1 -13.422 1 98.56 125 ASP B O 1
ATOM 2477 N N . LYS B 1 126 ? 22.406 -1.782 -12.336 1 97.88 126 LYS B N 1
ATOM 2478 C CA . LYS B 1 126 ? 23.5 -2.748 -12.398 1 97.88 126 LYS B CA 1
ATOM 2479 C C . LYS B 1 126 ? 23.234 -3.945 -11.492 1 97.88 126 LYS B C 1
ATOM 2481 O O . LYS B 1 126 ? 23.75 -5.039 -11.727 1 97.88 126 LYS B O 1
ATOM 2486 N N . SER B 1 127 ? 22.453 -3.738 -10.438 1 98.31 127 SER B N 1
ATOM 2487 C CA . SER B 1 127 ? 22.188 -4.789 -9.461 1 98.31 127 SER B CA 1
ATOM 2488 C C . SER B 1 127 ? 21.047 -5.691 -9.914 1 98.31 127 SER B C 1
ATOM 2490 O O . SER B 1 127 ? 19.969 -5.211 -10.234 1 98.31 127 SER B O 1
ATOM 2492 N N . VAL B 1 128 ? 21.281 -6.957 -9.891 1 98.19 128 VAL B N 1
ATOM 2493 C CA . VAL B 1 128 ? 20.297 -7.977 -10.227 1 98.19 128 VAL B CA 1
ATOM 2494 C C . VAL B 1 128 ? 19.094 -7.859 -9.297 1 98.19 128 VAL B C 1
ATOM 2496 O O . VAL B 1 128 ? 17.953 -7.887 -9.75 1 98.19 128 VAL B O 1
ATOM 2499 N N . LYS B 1 129 ? 19.359 -7.648 -7.984 1 98.25 129 LYS B N 1
ATOM 2500 C CA . LYS B 1 129 ? 18.297 -7.566 -6.988 1 98.25 129 LYS B CA 1
ATOM 2501 C C . LYS B 1 129 ? 17.406 -6.348 -7.23 1 98.25 129 LYS B C 1
ATOM 2503 O O . LYS B 1 129 ? 16.188 -6.422 -7.078 1 98.25 129 LYS B O 1
ATOM 2508 N N . VAL B 1 130 ? 18.016 -5.277 -7.621 1 98.75 130 VAL B N 1
ATOM 2509 C CA . VAL B 1 130 ? 17.266 -4.051 -7.875 1 98.75 130 VAL B CA 1
ATOM 2510 C C . VAL B 1 130 ? 16.391 -4.223 -9.109 1 98.75 130 VAL B C 1
ATOM 2512 O O . VAL B 1 130 ? 15.211 -3.883 -9.094 1 98.75 130 VAL B O 1
ATOM 2515 N N . ARG B 1 131 ? 16.969 -4.797 -10.211 1 98.62 131 ARG B N 1
ATOM 2516 C CA . ARG B 1 131 ? 16.172 -5.035 -11.406 1 98.62 131 ARG B CA 1
ATOM 2517 C C . ARG B 1 131 ? 15.039 -6.012 -11.109 1 98.62 131 ARG B C 1
ATOM 2519 O O . ARG B 1 131 ? 13.914 -5.82 -11.578 1 98.62 131 ARG B O 1
ATOM 2526 N N . SER B 1 132 ? 15.227 -7.023 -10.305 1 98.62 132 SER B N 1
ATOM 2527 C CA . SER B 1 132 ? 14.203 -7.988 -9.938 1 98.62 132 SER B CA 1
ATOM 2528 C C . SER B 1 132 ? 13.086 -7.328 -9.133 1 98.62 132 SER B C 1
ATOM 2530 O O . SER B 1 132 ? 11.914 -7.684 -9.273 1 98.62 132 SER B O 1
ATOM 2532 N N . LYS B 1 133 ? 13.461 -6.391 -8.312 1 98.62 133 LYS B N 1
ATOM 2533 C CA . LYS B 1 133 ? 12.492 -5.715 -7.453 1 98.62 133 LYS B CA 1
ATOM 2534 C C . LYS B 1 133 ? 11.5 -4.906 -8.273 1 98.62 133 LYS B C 1
ATOM 2536 O O . LYS B 1 133 ? 10.336 -4.754 -7.875 1 98.62 133 LYS B O 1
ATOM 2541 N N . VAL B 1 134 ? 11.914 -4.441 -9.477 1 98.75 134 VAL B N 1
ATOM 2542 C CA . VAL B 1 134 ? 11 -3.715 -10.352 1 98.75 134 VAL B CA 1
ATOM 2543 C C . VAL B 1 134 ? 9.812 -4.605 -10.711 1 98.75 134 VAL B C 1
ATOM 2545 O O . VAL B 1 134 ? 8.664 -4.176 -10.641 1 98.75 134 VAL B O 1
ATOM 2548 N N . ALA B 1 135 ? 10.109 -5.84 -11.055 1 98.69 135 ALA B N 1
ATOM 2549 C CA . ALA B 1 135 ? 9.055 -6.793 -11.383 1 98.69 135 ALA B CA 1
ATOM 2550 C C . ALA B 1 135 ? 8.156 -7.055 -10.172 1 98.69 135 ALA B C 1
ATOM 2552 O O . ALA B 1 135 ? 6.934 -7.09 -10.297 1 98.69 135 ALA B O 1
ATOM 2553 N N . ASP B 1 136 ? 8.773 -7.188 -9.039 1 98.56 136 ASP B N 1
ATOM 2554 C CA . ASP B 1 136 ? 8.047 -7.438 -7.793 1 98.56 136 ASP B CA 1
ATOM 2555 C C . ASP B 1 136 ? 7.055 -6.312 -7.508 1 98.56 136 ASP B C 1
ATOM 2557 O O . ASP B 1 136 ? 5.859 -6.566 -7.332 1 98.56 136 ASP B O 1
ATOM 2561 N N . ILE B 1 137 ? 7.539 -5.078 -7.547 1 98.62 137 ILE B N 1
ATOM 2562 C CA . ILE B 1 137 ? 6.699 -3.93 -7.223 1 98.62 137 ILE B CA 1
ATOM 2563 C C . ILE B 1 137 ? 5.609 -3.771 -8.281 1 98.62 137 ILE B C 1
ATOM 2565 O O . ILE B 1 137 ? 4.465 -3.438 -7.961 1 98.62 137 ILE B O 1
ATOM 2569 N N . THR B 1 138 ? 5.93 -4.023 -9.523 1 98.5 138 THR B N 1
ATOM 2570 C CA . THR B 1 138 ? 4.949 -3.988 -10.594 1 98.5 138 THR B CA 1
ATOM 2571 C C . THR B 1 138 ? 3.787 -4.934 -10.305 1 98.5 138 THR B C 1
ATOM 2573 O O . THR B 1 138 ? 2.623 -4.57 -10.477 1 98.5 138 THR B O 1
ATOM 2576 N N . PHE B 1 139 ? 4.121 -6.125 -9.828 1 98.31 139 PHE B N 1
ATOM 2577 C CA . PHE B 1 139 ? 3.105 -7.121 -9.508 1 98.31 139 PHE B CA 1
ATOM 2578 C C . PHE B 1 139 ? 2.262 -6.668 -8.32 1 98.31 139 PHE B C 1
ATOM 2580 O O . PHE B 1 139 ? 1.031 -6.641 -8.406 1 98.31 139 PHE B O 1
ATOM 2587 N N . ARG B 1 140 ? 2.902 -6.285 -7.25 1 97.31 140 ARG B N 1
ATOM 2588 C CA . ARG B 1 140 ? 2.23 -5.965 -5.992 1 97.31 140 ARG B CA 1
ATOM 2589 C C . ARG B 1 140 ? 1.296 -4.773 -6.16 1 97.31 140 ARG B C 1
ATOM 2591 O O . ARG B 1 140 ? 0.215 -4.738 -5.57 1 97.31 140 ARG B O 1
ATOM 2598 N N . LEU B 1 141 ? 1.721 -3.824 -7.016 1 96.38 141 LEU B N 1
ATOM 2599 C CA . LEU B 1 141 ? 0.918 -2.619 -7.195 1 96.38 141 LEU B CA 1
ATOM 2600 C C . LEU B 1 141 ? -0.014 -2.76 -8.391 1 96.38 141 LEU B C 1
ATOM 2602 O O . LEU B 1 141 ? -0.741 -1.823 -8.734 1 96.38 141 LEU B O 1
ATOM 2606 N N . SER B 1 142 ? 0.047 -3.883 -9.023 1 96.31 142 SER B N 1
ATOM 2607 C CA . SER B 1 142 ? -0.765 -4.109 -10.219 1 96.31 142 SER B CA 1
ATOM 2608 C C . SER B 1 142 ? -0.591 -2.982 -11.227 1 96.31 142 SER B C 1
ATOM 2610 O O . SER B 1 142 ? -1.575 -2.422 -11.719 1 96.31 142 SER B O 1
ATOM 2612 N N . ARG B 1 143 ? 0.625 -2.713 -11.562 1 96.62 143 ARG B N 1
ATOM 2613 C CA . ARG B 1 143 ? 0.936 -1.657 -12.516 1 96.62 143 ARG B CA 1
ATOM 2614 C C . ARG B 1 143 ? 0.86 -2.176 -13.953 1 96.62 143 ARG B C 1
ATOM 2616 O O . ARG B 1 143 ? 1.881 -2.535 -14.539 1 96.62 143 ARG B O 1
ATOM 2623 N N . ALA B 1 144 ? -0.3 -2.029 -14.5 1 96.5 144 ALA B N 1
ATOM 2624 C CA . ALA B 1 144 ? -0.546 -2.535 -15.852 1 96.5 144 ALA B CA 1
ATOM 2625 C C . ALA B 1 144 ? 0.303 -1.793 -16.875 1 96.5 144 ALA B C 1
ATOM 2627 O O . ALA B 1 144 ? 0.718 -2.371 -17.891 1 96.5 144 ALA B O 1
ATOM 2628 N N . ASP B 1 145 ? 0.56 -0.552 -16.656 1 96.5 145 ASP B N 1
ATOM 2629 C CA . ASP B 1 145 ? 1.327 0.274 -17.594 1 96.5 145 ASP B CA 1
ATOM 2630 C C . ASP B 1 145 ? 2.77 -0.214 -17.688 1 96.5 145 ASP B C 1
ATOM 2632 O O . ASP B 1 145 ? 3.477 0.124 -18.641 1 96.5 145 ASP B O 1
ATOM 2636 N N . MET B 1 146 ? 3.258 -1.046 -16.766 1 98 146 MET B N 1
ATOM 2637 C CA . MET B 1 146 ? 4.641 -1.513 -16.734 1 98 146 MET B CA 1
ATOM 2638 C C . MET B 1 146 ? 4.781 -2.842 -17.469 1 98 146 MET B C 1
ATOM 2640 O O . MET B 1 146 ? 5.895 -3.277 -17.766 1 98 146 MET B O 1
ATOM 2644 N N . ILE B 1 147 ? 3.689 -3.5 -17.766 1 98.5 147 ILE B N 1
ATOM 2645 C CA . ILE B 1 147 ? 3.744 -4.848 -18.328 1 98.5 147 ILE B CA 1
ATOM 2646 C C . ILE B 1 147 ? 4.402 -4.809 -19.703 1 98.5 147 ILE B C 1
ATOM 2648 O O . ILE B 1 147 ? 5.352 -5.555 -19.969 1 98.5 147 ILE B O 1
ATOM 2652 N N . PRO B 1 148 ? 3.984 -3.863 -20.625 1 98.62 148 PRO B N 1
ATOM 2653 C CA . PRO B 1 148 ? 4.676 -3.812 -21.922 1 98.62 148 PRO B CA 1
ATOM 2654 C C . PRO B 1 148 ? 6.156 -3.465 -21.781 1 98.62 148 PRO B C 1
ATOM 2656 O O . PRO B 1 148 ? 6.98 -3.922 -22.578 1 98.62 148 PRO B O 1
ATOM 2659 N N . ILE B 1 149 ? 6.457 -2.664 -20.828 1 98.56 149 ILE B N 1
ATOM 2660 C CA . ILE B 1 149 ? 7.84 -2.256 -20.609 1 98.56 149 ILE B CA 1
ATOM 2661 C C . ILE B 1 149 ? 8.664 -3.457 -20.141 1 98.56 149 ILE B C 1
ATOM 2663 O O . ILE B 1 149 ? 9.781 -3.67 -20.625 1 98.56 149 ILE B O 1
ATOM 2667 N N . LEU B 1 150 ? 8.109 -4.277 -19.25 1 98.69 150 LEU B N 1
ATOM 2668 C CA . LEU B 1 150 ? 8.773 -5.488 -18.781 1 98.69 150 LEU B CA 1
ATOM 2669 C C . LEU B 1 150 ? 8.953 -6.48 -19.922 1 98.69 150 LEU B C 1
ATOM 2671 O O . LEU B 1 150 ? 10.008 -7.117 -20.047 1 98.69 150 LEU B O 1
ATOM 2675 N N . GLU B 1 151 ? 7.918 -6.645 -20.719 1 98.62 151 GLU B N 1
ATOM 2676 C CA . GLU B 1 151 ? 7.996 -7.535 -21.875 1 98.62 151 GLU B CA 1
ATOM 2677 C C . GLU B 1 151 ? 9.133 -7.133 -22.812 1 98.62 151 GLU B C 1
ATOM 2679 O O . GLU B 1 151 ? 9.875 -7.984 -23.297 1 98.62 151 GLU B O 1
ATOM 2684 N N . ASP B 1 152 ? 9.211 -5.855 -23.078 1 98.44 152 ASP B N 1
ATOM 2685 C CA . ASP B 1 152 ? 10.273 -5.352 -23.938 1 98.44 152 ASP B CA 1
ATOM 2686 C C . ASP B 1 152 ? 11.648 -5.594 -23.312 1 98.44 152 ASP B C 1
ATOM 2688 O O . ASP B 1 152 ? 12.586 -6 -24 1 98.44 152 ASP B O 1
ATOM 2692 N N . HIS B 1 153 ? 11.758 -5.336 -22.031 1 98.19 153 HIS B N 1
ATOM 2693 C CA . HIS B 1 153 ? 13.023 -5.523 -21.344 1 98.19 153 HIS B CA 1
ATOM 2694 C C . HIS B 1 153 ? 13.461 -6.984 -21.375 1 98.19 153 HIS B C 1
ATOM 2696 O O . HIS B 1 153 ? 14.656 -7.281 -21.422 1 98.19 153 HIS B O 1
ATOM 2702 N N . LEU B 1 154 ? 12.547 -7.883 -21.312 1 97.38 154 LEU B N 1
ATOM 2703 C CA . LEU B 1 154 ? 12.812 -9.32 -21.312 1 97.38 154 LEU B CA 1
ATOM 2704 C C . LEU B 1 154 ? 13.594 -9.719 -22.562 1 97.38 154 LEU B C 1
ATOM 2706 O O . LEU B 1 154 ? 14.375 -10.68 -22.531 1 97.38 154 LEU B O 1
ATOM 2710 N N . LYS B 1 155 ? 13.43 -9.016 -23.609 1 97.31 155 LYS B N 1
ATOM 2711 C CA . LYS B 1 155 ? 14.086 -9.336 -24.875 1 97.31 155 LYS B CA 1
ATOM 2712 C C . LYS B 1 155 ? 15.602 -9.18 -24.75 1 97.31 155 LYS B C 1
ATOM 2714 O O . LYS B 1 155 ? 16.344 -9.812 -25.5 1 97.31 155 LYS B O 1
ATOM 2719 N N . THR B 1 156 ? 16.047 -8.383 -23.844 1 96.94 156 THR B N 1
ATOM 2720 C CA . THR B 1 156 ? 17.469 -8.078 -23.781 1 96.94 156 THR B CA 1
ATOM 2721 C C . THR B 1 156 ? 18.047 -8.453 -22.422 1 96.94 156 THR B C 1
ATOM 2723 O O . THR B 1 156 ? 19.266 -8.375 -22.219 1 96.94 156 THR B O 1
ATOM 2726 N N . GLU B 1 157 ? 17.234 -8.82 -21.453 1 98.19 157 GLU B N 1
ATOM 2727 C CA . GLU B 1 157 ? 17.703 -9.203 -20.125 1 98.19 157 GLU B CA 1
ATOM 2728 C C . GLU B 1 157 ? 18.375 -10.578 -20.156 1 98.19 157 GLU B C 1
ATOM 2730 O O . GLU B 1 157 ? 17.766 -11.562 -20.562 1 98.19 157 GLU B O 1
ATOM 2735 N N . ASN B 1 158 ? 19.578 -10.648 -19.641 1 96.69 158 ASN B N 1
ATOM 2736 C CA . ASN B 1 158 ? 20.344 -11.883 -19.766 1 96.69 158 ASN B CA 1
ATOM 2737 C C . ASN B 1 158 ? 20.5 -12.578 -18.422 1 96.69 158 ASN B C 1
ATOM 2739 O O . ASN B 1 158 ? 20.891 -13.742 -18.359 1 96.69 158 ASN B O 1
ATOM 2743 N N . ASN B 1 159 ? 20.266 -11.883 -17.281 1 98.25 159 ASN B N 1
ATOM 2744 C CA . ASN B 1 159 ? 20.375 -12.531 -15.969 1 98.25 159 ASN B CA 1
ATOM 2745 C C . ASN B 1 159 ? 19.172 -13.422 -15.68 1 98.25 159 ASN B C 1
ATOM 2747 O O . ASN B 1 159 ? 18.031 -12.953 -15.688 1 98.25 159 ASN B O 1
ATOM 2751 N N . PRO B 1 160 ? 19.359 -14.641 -15.414 1 98.25 160 PRO B N 1
ATOM 2752 C CA . PRO B 1 160 ? 18.25 -15.586 -15.266 1 98.25 160 PRO B CA 1
ATOM 2753 C C . PRO B 1 160 ? 17.328 -15.227 -14.094 1 98.25 160 PRO B C 1
ATOM 2755 O O . PRO B 1 160 ? 16.125 -15.469 -14.164 1 98.25 160 PRO B O 1
ATOM 2758 N N . LYS B 1 161 ? 17.859 -14.727 -13.047 1 97.81 161 LYS B N 1
ATOM 2759 C CA . LYS B 1 161 ? 17.047 -14.352 -11.898 1 97.81 161 LYS B CA 1
ATOM 2760 C C . LYS B 1 161 ? 16.094 -13.219 -12.25 1 97.81 161 LYS B C 1
ATOM 2762 O O . LYS B 1 161 ? 14.922 -13.234 -11.852 1 97.81 161 LYS B O 1
ATOM 2767 N N . VAL B 1 162 ? 16.609 -12.258 -12.961 1 98.56 162 VAL B N 1
ATOM 2768 C CA . VAL B 1 162 ? 15.766 -11.141 -13.375 1 98.56 162 VAL B CA 1
ATOM 2769 C C . VAL B 1 162 ? 14.719 -11.625 -14.367 1 98.56 162 VAL B C 1
ATOM 2771 O O . VAL B 1 162 ? 13.539 -11.258 -14.273 1 98.56 162 VAL B O 1
ATOM 2774 N N . VAL B 1 163 ? 15.125 -12.461 -15.312 1 98.69 163 VAL B N 1
ATOM 2775 C CA . VAL B 1 163 ? 14.203 -13.023 -16.281 1 98.69 163 VAL B CA 1
ATOM 2776 C C . VAL B 1 163 ? 13.07 -13.758 -15.57 1 98.69 163 VAL B C 1
ATOM 2778 O O . VAL B 1 163 ? 11.891 -13.547 -15.875 1 98.69 163 VAL B O 1
ATOM 2781 N N . GLU B 1 164 ? 13.414 -14.547 -14.602 1 98.31 164 GLU B N 1
ATOM 2782 C CA . GLU B 1 164 ? 12.422 -15.297 -13.844 1 98.31 164 GLU B CA 1
ATOM 2783 C C . GLU B 1 164 ? 11.461 -14.359 -13.117 1 98.31 164 GLU B C 1
ATOM 2785 O O . GLU B 1 164 ? 10.25 -14.609 -13.086 1 98.31 164 GLU B O 1
ATOM 2790 N N . SER B 1 165 ? 11.961 -13.305 -12.508 1 98.25 165 SER B N 1
ATOM 2791 C CA . SER B 1 165 ? 11.125 -12.344 -11.797 1 98.25 165 SER B CA 1
ATOM 2792 C C . SER B 1 165 ? 10.141 -11.656 -12.734 1 98.25 165 SER B C 1
ATOM 2794 O O . SER B 1 165 ? 8.961 -11.516 -12.414 1 98.25 165 SER B O 1
ATOM 2796 N N . ILE B 1 166 ? 10.664 -11.258 -13.883 1 98.62 166 ILE B N 1
ATOM 2797 C CA . ILE B 1 166 ? 9.82 -10.562 -14.852 1 98.62 166 ILE B CA 1
ATOM 2798 C C . ILE B 1 166 ? 8.773 -11.523 -15.406 1 98.62 166 ILE B C 1
ATOM 2800 O O . ILE B 1 166 ? 7.59 -11.18 -15.492 1 98.62 166 ILE B O 1
ATOM 2804 N N . ARG B 1 167 ? 9.094 -12.734 -15.695 1 98.38 167 ARG B N 1
ATOM 2805 C CA . ARG B 1 167 ? 8.148 -13.719 -16.203 1 98.38 167 ARG B CA 1
ATOM 2806 C C . ARG B 1 167 ? 7.082 -14.039 -15.148 1 98.38 167 ARG B C 1
ATOM 2808 O O . ARG B 1 167 ? 5.902 -14.172 -15.484 1 98.38 167 ARG B O 1
ATOM 2815 N N . PHE B 1 168 ? 7.582 -14.188 -13.898 1 97.81 168 PHE B N 1
ATOM 2816 C CA . PHE B 1 168 ? 6.637 -14.375 -12.797 1 97.81 168 PHE B CA 1
ATOM 2817 C C . PHE B 1 168 ? 5.539 -13.32 -12.836 1 97.81 168 PHE B C 1
ATOM 2819 O O . PHE B 1 168 ? 4.352 -13.656 -12.797 1 97.81 168 PHE B O 1
ATOM 2826 N N . THR B 1 169 ? 5.961 -12.039 -12.945 1 98.25 169 THR B N 1
ATOM 2827 C CA . THR B 1 169 ? 5.023 -10.922 -12.914 1 98.25 169 THR B CA 1
ATOM 2828 C C . THR B 1 169 ? 4.125 -10.938 -14.148 1 98.25 169 THR B C 1
ATOM 2830 O O . THR B 1 169 ? 2.902 -10.844 -14.031 1 98.25 169 THR B O 1
ATOM 2833 N N . ILE B 1 170 ? 4.715 -11.156 -15.305 1 98.31 170 ILE B N 1
ATOM 2834 C CA . ILE B 1 170 ? 3.949 -11.109 -16.547 1 98.31 170 ILE B CA 1
ATOM 2835 C C . ILE B 1 170 ? 2.941 -12.258 -16.578 1 98.31 170 ILE B C 1
ATOM 2837 O O . ILE B 1 170 ? 1.764 -12.047 -16.875 1 98.31 170 ILE B O 1
ATOM 2841 N N . GLU B 1 171 ? 3.336 -13.406 -16.172 1 97.31 171 GLU B N 1
ATOM 2842 C CA . GLU B 1 171 ? 2.5 -14.602 -16.281 1 97.31 171 GLU B CA 1
ATOM 2843 C C . GLU B 1 171 ? 1.383 -14.578 -15.242 1 97.31 171 GLU B C 1
ATOM 2845 O O . GLU B 1 171 ? 0.322 -15.172 -15.453 1 97.31 171 GLU B O 1
ATOM 2850 N N . ASN B 1 172 ? 1.594 -13.914 -14.172 1 96.69 172 ASN B N 1
ATOM 2851 C CA . ASN B 1 172 ? 0.617 -13.969 -13.086 1 96.69 172 ASN B CA 1
ATOM 2852 C C . ASN B 1 172 ? -0.121 -12.641 -12.93 1 96.69 172 ASN B C 1
ATOM 2854 O O . ASN B 1 172 ? -0.925 -12.477 -12.016 1 96.69 172 ASN B O 1
ATOM 2858 N N . PHE B 1 173 ? 0.168 -11.711 -13.828 1 96.44 173 PHE B N 1
ATOM 2859 C CA . PHE B 1 173 ? -0.5 -10.422 -13.758 1 96.44 173 PHE B CA 1
ATOM 2860 C C . PHE B 1 173 ? -2.004 -10.578 -13.945 1 96.44 173 PHE B C 1
ATOM 2862 O O . PHE B 1 173 ? -2.455 -11.242 -14.875 1 96.44 173 PHE B O 1
ATOM 2869 N N . GLY B 1 174 ? -2.787 -10.125 -13.039 1 91.25 174 GLY B N 1
ATOM 2870 C CA . GLY B 1 174 ? -4.234 -10.203 -13.148 1 91.25 174 GLY B CA 1
ATOM 2871 C C . GLY B 1 174 ? -4.801 -11.523 -12.648 1 91.25 174 GLY B C 1
ATOM 2872 O O . GLY B 1 174 ? -5.984 -11.812 -12.836 1 91.25 174 GLY B O 1
ATOM 2873 N N . ARG B 1 175 ? -4.004 -12.258 -12.055 1 91.75 175 ARG B N 1
ATOM 2874 C CA . ARG B 1 175 ? -4.391 -13.57 -11.555 1 91.75 175 ARG B CA 1
ATOM 2875 C C . ARG B 1 175 ? -5.465 -13.453 -10.477 1 91.75 175 ARG B C 1
ATOM 2877 O O . ARG B 1 175 ? -6.348 -14.312 -10.375 1 91.75 175 ARG B O 1
ATOM 2884 N N . PHE B 1 176 ? -5.41 -12.352 -9.664 1 94.38 176 PHE B N 1
ATOM 2885 C CA . PHE B 1 176 ? -6.27 -12.25 -8.484 1 94.38 176 PHE B CA 1
ATOM 2886 C C . PHE B 1 176 ? -7.312 -11.156 -8.672 1 94.38 176 PHE B C 1
ATOM 2888 O O . PHE B 1 176 ? -7.531 -10.336 -7.773 1 94.38 176 PHE B O 1
ATOM 2895 N N . THR B 1 177 ? -7.883 -11.102 -9.828 1 92.81 177 THR B N 1
ATOM 2896 C CA . THR B 1 177 ? -8.945 -10.141 -10.102 1 92.81 177 THR B CA 1
ATOM 2897 C C . THR B 1 177 ? -10.312 -10.789 -9.961 1 92.81 177 THR B C 1
ATOM 2899 O O . THR B 1 177 ? -10.43 -12.016 -9.938 1 92.81 177 THR B O 1
ATOM 2902 N N . TYR B 1 178 ? -11.336 -9.961 -9.68 1 87 178 TYR B N 1
ATOM 2903 C CA . TYR B 1 178 ? -12.695 -10.477 -9.539 1 87 178 TYR B CA 1
ATOM 2904 C C . TYR B 1 178 ? -13.328 -10.734 -10.898 1 87 178 TYR B C 1
ATOM 2906 O O . TYR B 1 178 ? -14.188 -11.617 -11.031 1 87 178 TYR B O 1
ATOM 2914 N N . GLU B 1 179 ? -12.945 -10.883 -12.273 1 67.88 179 GLU B N 1
ATOM 2915 C CA . GLU B 1 179 ? -13.594 -11.016 -13.57 1 67.88 179 GLU B CA 1
ATOM 2916 C C . GLU B 1 179 ? -15.039 -10.531 -13.523 1 67.88 179 GLU B C 1
ATOM 2918 O O . GLU B 1 179 ? -15.688 -10.609 -12.477 1 67.88 179 GLU B O 1
#

Radius of gyration: 20.25 Å; Cα contacts (8 Å, |Δi|>4): 440; chains: 2; bounding box: 50×57×48 Å

InterPro domains:
  IPR011989 Armadillo-like helical [G3DSA:1.25.10.10] (22-172)
  IPR016024 Armadillo-type fold [SSF48371] (25-174)

Nearest PDB structures (foldseek):
  5vjc-assembly1_A  TM=5.593E-01  e=2.592E-02  Drosophila melanogaster
  5d0b-assembly2_B  TM=6.541E-01  e=1.562E-01  Bacillus subtilis subsp. subtilis str. 168
  5t8y-assembly2_B  TM=6.473E-01  e=2.626E-01  Bacillus subtilis subsp. subtilis str. 168
  5d08-assembly2_B  TM=6.521E-01  e=4.213E-01  Bacillus subtilis subsp. subtilis str. 168
  5vjc-assembly2_B  TM=4.039E-01  e=2.279E-01  Drosophila melanogaster